Protein AF-A0A450Y0M4-F1 (afdb_monomer)

pLDDT: mean 80.67, std 10.66, range [54.31, 96.0]

Structure (mmCIF, N/CA/C/O backbone):
data_AF-A0A450Y0M4-F1
#
_entry.id   AF-A0A450Y0M4-F1
#
loop_
_atom_site.group_PDB
_atom_site.id
_atom_site.type_symbol
_atom_site.label_atom_id
_atom_site.label_alt_id
_atom_site.label_comp_id
_atom_site.label_asym_id
_atom_site.label_entity_id
_atom_site.label_seq_id
_atom_site.pdbx_PDB_ins_code
_atom_site.Cartn_x
_atom_site.Cartn_y
_atom_site.Cartn_z
_atom_site.occupancy
_atom_site.B_iso_or_equiv
_atom_site.auth_seq_id
_atom_site.auth_comp_id
_atom_site.auth_asym_id
_atom_site.auth_atom_id
_atom_site.pdbx_PDB_model_num
ATOM 1 N N . MET A 1 1 ? 15.631 -20.402 0.345 1.00 74.00 1 MET A N 1
ATOM 2 C CA . MET A 1 1 ? 15.476 -19.357 -0.689 1.00 74.00 1 MET A CA 1
ATOM 3 C C . MET A 1 1 ? 13.987 -19.125 -0.938 1.00 74.00 1 MET A C 1
ATOM 5 O O . MET A 1 1 ? 13.287 -20.118 -1.108 1.00 74.00 1 MET A O 1
ATOM 9 N N . PHE A 1 2 ? 13.497 -17.876 -0.904 1.00 83.19 2 PHE A N 1
ATOM 10 C CA . PHE A 1 2 ? 12.064 -17.531 -1.037 1.00 83.19 2 PHE A CA 1
ATOM 11 C C . PHE A 1 2 ? 11.409 -18.184 -2.268 1.00 83.19 2 PHE A C 1
ATOM 13 O O . PHE A 1 2 ? 10.417 -18.890 -2.122 1.00 83.19 2 PHE A O 1
ATOM 20 N N . TYR A 1 3 ? 12.033 -18.060 -3.445 1.00 86.56 3 TYR A N 1
ATOM 21 C CA . TYR A 1 3 ? 11.487 -18.564 -4.711 1.00 86.56 3 TYR A CA 1
ATOM 22 C C . TYR A 1 3 ? 11.268 -20.082 -4.748 1.00 86.56 3 TYR A C 1
ATOM 24 O O . TYR A 1 3 ? 10.222 -20.526 -5.210 1.00 86.56 3 TYR A O 1
ATOM 32 N N . ILE A 1 4 ? 12.203 -20.872 -4.208 1.00 86.44 4 ILE A N 1
ATOM 33 C CA . ILE A 1 4 ? 12.048 -22.334 -4.103 1.00 86.44 4 ILE A CA 1
ATOM 34 C C . ILE A 1 4 ? 10.954 -22.679 -3.087 1.00 86.44 4 ILE A C 1
ATOM 36 O O . ILE A 1 4 ? 10.099 -23.517 -3.354 1.00 86.44 4 ILE A O 1
ATOM 40 N N . LYS A 1 5 ? 10.954 -22.016 -1.919 1.00 87.69 5 LYS A N 1
ATOM 41 C CA . LYS A 1 5 ? 9.983 -22.285 -0.844 1.00 87.69 5 LYS A CA 1
ATOM 42 C C . LYS A 1 5 ? 8.544 -22.006 -1.293 1.00 87.69 5 LYS A C 1
ATOM 44 O O . LYS A 1 5 ? 7.635 -22.721 -0.889 1.00 87.69 5 LYS A O 1
ATOM 49 N N . CYS A 1 6 ? 8.355 -20.973 -2.108 1.00 88.12 6 CYS A N 1
ATOM 50 C CA . CYS A 1 6 ? 7.057 -20.574 -2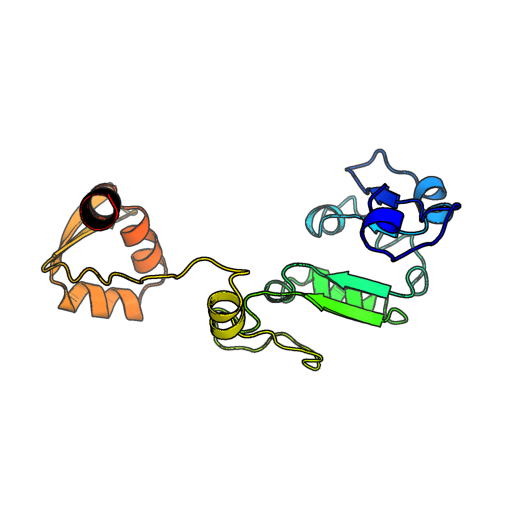.644 1.00 88.12 6 CYS A CA 1
ATOM 51 C C . CYS A 1 6 ? 6.717 -21.244 -3.989 1.00 88.12 6 CYS A C 1
ATOM 53 O O . CYS A 1 6 ? 5.673 -20.934 -4.551 1.00 88.12 6 CYS A O 1
ATOM 55 N N . GLY A 1 7 ? 7.575 -22.127 -4.520 1.00 88.94 7 GLY A N 1
ATOM 56 C CA . GLY A 1 7 ? 7.340 -22.805 -5.801 1.00 88.94 7 GLY A CA 1
ATOM 57 C C . GLY A 1 7 ? 7.308 -21.871 -7.017 1.00 88.94 7 GLY A C 1
ATOM 58 O O . GLY A 1 7 ? 6.712 -22.217 -8.030 1.00 88.94 7 GLY A O 1
ATOM 59 N N . VAL A 1 8 ? 7.925 -20.688 -6.914 1.00 88.69 8 VAL A N 1
ATOM 60 C CA . VAL A 1 8 ? 7.936 -19.667 -7.975 1.00 88.69 8 VAL A CA 1
ATOM 61 C C . VAL A 1 8 ? 8.990 -19.991 -9.034 1.00 88.69 8 VAL A C 1
ATOM 63 O O . VAL A 1 8 ? 8.723 -19.853 -10.222 1.00 88.69 8 VAL A O 1
ATOM 66 N N . LEU A 1 9 ? 10.181 -20.439 -8.615 1.00 89.06 9 LEU A N 1
ATOM 67 C CA . LEU A 1 9 ? 11.284 -20.819 -9.507 1.00 89.06 9 LEU A CA 1
ATOM 68 C C . LEU A 1 9 ? 11.876 -22.163 -9.082 1.00 89.06 9 LEU A C 1
ATOM 70 O O . LEU A 1 9 ? 11.968 -22.461 -7.889 1.00 89.06 9 LEU A O 1
ATOM 74 N N . GLN A 1 10 ? 12.312 -22.954 -10.065 1.00 85.88 10 GLN A N 1
ATOM 75 C CA . GLN A 1 10 ? 12.884 -24.290 -9.851 1.00 85.88 10 GLN A CA 1
ATOM 76 C C . GLN A 1 10 ? 14.395 -24.270 -9.554 1.00 85.88 10 GLN A C 1
ATOM 78 O O . GLN A 1 10 ? 14.936 -25.263 -9.074 1.00 85.88 10 GLN A O 1
ATOM 83 N N . GLY A 1 11 ? 15.081 -23.152 -9.806 1.00 85.12 11 GLY A N 1
ATOM 84 C CA . GLY A 1 11 ? 16.523 -23.011 -9.610 1.00 85.12 11 GLY A CA 1
ATOM 85 C C . GLY A 1 11 ? 17.040 -21.638 -10.041 1.00 85.12 11 GLY A C 1
ATOM 86 O O . GLY A 1 11 ? 16.255 -20.753 -10.369 1.00 85.12 11 GLY A O 1
ATOM 87 N N . GLN A 1 12 ? 18.362 -21.472 -10.007 1.00 86.38 12 GLN A N 1
ATOM 88 C CA . GLN A 1 12 ? 19.069 -20.272 -10.475 1.00 86.38 12 GLN A CA 1
ATOM 89 C C . GLN A 1 12 ? 18.955 -20.102 -12.011 1.00 86.38 12 GLN A C 1
ATOM 91 O O . GLN A 1 12 ? 18.811 -21.112 -12.705 1.00 86.38 12 GLN A O 1
ATOM 96 N N . PRO A 1 13 ? 19.099 -18.872 -12.549 1.00 86.81 13 PRO A N 1
ATOM 97 C CA . PRO A 1 13 ? 19.347 -17.622 -11.824 1.00 86.81 13 PRO A CA 1
ATOM 98 C C . PRO A 1 13 ? 18.080 -17.063 -11.161 1.00 86.81 13 PRO A C 1
ATOM 100 O O . PRO A 1 13 ? 16.981 -17.168 -11.703 1.00 86.81 13 PRO A O 1
ATOM 103 N N . TYR A 1 14 ? 18.230 -16.470 -9.977 1.00 89.00 14 TYR A N 1
ATOM 104 C CA . TYR A 1 14 ? 17.144 -15.720 -9.341 1.00 89.00 14 TYR A CA 1
ATOM 105 C C . TYR A 1 14 ? 17.103 -14.270 -9.848 1.00 89.00 14 TYR A C 1
ATOM 107 O O . TYR A 1 14 ? 18.145 -13.745 -10.233 1.00 89.00 14 TYR A O 1
ATOM 115 N N . PRO A 1 15 ? 15.928 -13.610 -9.825 1.00 90.69 15 PRO A N 1
ATOM 116 C CA . PRO A 1 15 ? 15.825 -12.194 -10.146 1.00 90.69 15 PRO A CA 1
ATOM 117 C C . PRO A 1 15 ? 16.723 -11.366 -9.234 1.00 90.69 15 PRO A C 1
ATOM 119 O O . PRO A 1 15 ? 16.649 -11.504 -8.010 1.00 90.69 15 PRO A O 1
ATOM 122 N N . GLU A 1 16 ? 17.520 -10.499 -9.845 1.00 91.62 16 GLU A N 1
ATOM 123 C CA . GLU A 1 16 ? 18.425 -9.588 -9.146 1.00 91.62 16 GLU A CA 1
ATOM 124 C C . GLU A 1 16 ? 17.683 -8.291 -8.787 1.00 91.62 16 GLU A C 1
ATOM 126 O O . GLU A 1 16 ? 17.212 -7.597 -9.698 1.00 91.62 16 GLU A O 1
ATOM 131 N N . PRO A 1 17 ? 17.519 -7.962 -7.493 1.00 93.25 17 PRO A N 1
ATOM 132 C CA . PRO A 1 17 ? 16.890 -6.723 -7.080 1.00 93.25 17 PRO A CA 1
ATOM 133 C C . PRO A 1 17 ? 17.924 -5.613 -6.865 1.00 93.25 17 PRO A C 1
ATOM 135 O O . PRO A 1 17 ? 18.992 -5.837 -6.301 1.00 93.25 17 PRO A O 1
ATOM 138 N N . VAL A 1 18 ? 17.545 -4.381 -7.183 1.00 93.81 18 VAL A N 1
ATOM 139 C CA . VAL A 1 18 ? 18.261 -3.176 -6.759 1.00 93.81 18 VAL A CA 1
ATOM 140 C C . VAL A 1 18 ? 17.318 -2.256 -6.005 1.00 93.81 18 VAL A C 1
ATOM 142 O O . VAL A 1 18 ? 16.138 -2.134 -6.334 1.00 93.81 18 VAL A O 1
ATOM 145 N N . GLU A 1 19 ? 17.841 -1.577 -4.991 1.00 92.25 19 GLU A N 1
ATOM 146 C CA . GLU A 1 19 ? 17.090 -0.568 -4.259 1.00 92.25 19 GLU A CA 1
ATOM 147 C C . GLU A 1 19 ? 17.611 0.834 -4.575 1.00 92.25 19 GLU A C 1
ATOM 149 O O . GLU A 1 19 ? 18.810 1.122 -4.484 1.00 92.25 19 GLU A O 1
ATOM 154 N N . ILE A 1 20 ? 16.693 1.740 -4.905 1.00 88.31 20 ILE A N 1
ATOM 155 C CA . ILE A 1 20 ? 16.997 3.165 -4.950 1.00 88.31 20 ILE A CA 1
ATOM 156 C C . ILE A 1 20 ? 17.013 3.659 -3.500 1.00 88.31 20 ILE A C 1
ATOM 158 O O . ILE A 1 20 ? 15.965 3.775 -2.865 1.00 88.31 20 ILE A O 1
ATOM 162 N N . ARG A 1 21 ? 18.217 3.932 -2.977 1.00 81.31 21 ARG A N 1
ATOM 163 C CA . ARG A 1 21 ? 18.437 4.545 -1.659 1.00 81.31 21 ARG A CA 1
ATOM 164 C C . ARG A 1 21 ? 19.258 5.822 -1.803 1.00 81.31 21 ARG A C 1
ATOM 166 O O . ARG A 1 21 ? 20.478 5.796 -1.932 1.00 81.31 21 ARG A O 1
ATOM 173 N N . GLY A 1 22 ? 18.591 6.967 -1.739 1.00 72.31 22 GLY A N 1
ATOM 174 C CA . GLY A 1 22 ? 19.238 8.275 -1.774 1.00 72.31 22 GLY A CA 1
ATOM 175 C C . GLY A 1 22 ? 19.978 8.513 -3.092 1.00 72.31 22 GLY A C 1
ATOM 176 O O . GLY A 1 22 ? 19.416 8.356 -4.174 1.00 72.31 22 GL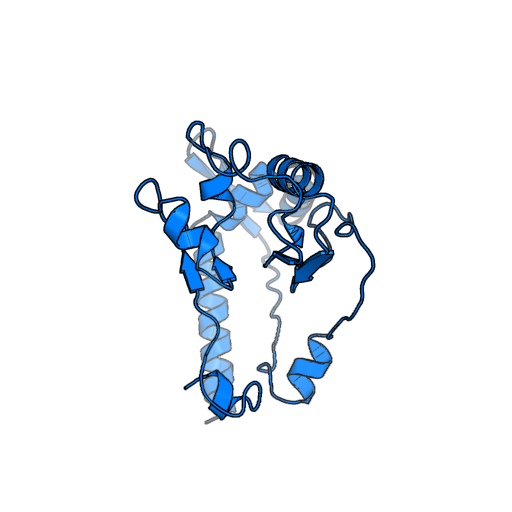Y A O 1
ATOM 177 N N . THR A 1 23 ? 21.238 8.943 -3.015 1.00 70.31 23 THR A N 1
ATOM 178 C CA . THR A 1 23 ? 22.040 9.329 -4.189 1.00 70.31 23 THR A CA 1
ATOM 179 C C . THR A 1 23 ? 23.087 8.297 -4.602 1.00 70.31 23 THR A C 1
ATOM 181 O O . THR A 1 23 ? 23.722 8.499 -5.642 1.00 70.31 23 THR A O 1
ATOM 184 N N . THR A 1 24 ? 23.264 7.226 -3.824 1.00 70.75 24 THR A N 1
ATOM 185 C CA . THR A 1 24 ? 24.349 6.244 -3.979 1.00 70.75 24 THR A CA 1
ATOM 186 C C . THR A 1 24 ? 24.099 5.229 -5.085 1.00 70.75 24 THR A C 1
ATOM 188 O O . THR A 1 24 ? 25.059 4.710 -5.641 1.00 70.75 24 THR A O 1
ATOM 191 N N . THR A 1 25 ? 22.838 4.972 -5.437 1.00 79.25 25 THR A N 1
ATOM 192 C CA . THR A 1 25 ? 22.490 4.062 -6.533 1.00 79.25 25 THR A CA 1
ATOM 193 C C . THR A 1 25 ? 22.866 4.693 -7.878 1.00 79.25 25 THR A C 1
ATOM 195 O O . THR A 1 25 ? 22.537 5.861 -8.150 1.00 79.25 25 THR A O 1
ATOM 198 N N . ASN A 1 26 ? 23.577 3.945 -8.723 1.00 84.00 26 ASN A N 1
ATOM 199 C CA . ASN A 1 26 ? 23.960 4.389 -10.061 1.00 84.00 26 ASN A CA 1
ATOM 200 C C . ASN A 1 26 ? 23.060 3.735 -11.127 1.00 84.00 26 ASN A C 1
ATOM 202 O O . ASN A 1 26 ? 22.295 2.826 -10.836 1.00 84.00 26 ASN A O 1
ATOM 206 N N . ARG A 1 27 ? 23.085 4.253 -12.361 1.00 86.31 27 ARG A N 1
ATOM 207 C CA . ARG A 1 27 ? 22.208 3.750 -13.431 1.00 86.31 27 ARG A CA 1
ATOM 208 C C . ARG A 1 27 ? 22.567 2.324 -13.868 1.00 86.31 27 ARG A C 1
ATOM 210 O O . ARG A 1 27 ? 21.654 1.570 -14.162 1.00 86.31 27 ARG A O 1
ATOM 217 N N . GLY A 1 28 ? 23.851 1.971 -13.883 1.00 88.81 28 GLY A N 1
ATOM 218 C CA . GLY A 1 28 ? 24.290 0.623 -14.246 1.00 88.81 28 GLY A CA 1
ATOM 219 C C . GLY A 1 28 ? 23.708 -0.436 -13.314 1.00 88.81 28 GLY A C 1
ATOM 220 O O . GLY A 1 28 ? 23.260 -1.470 -13.787 1.00 88.81 28 GLY A O 1
ATOM 221 N N . ASP A 1 29 ? 23.598 -0.131 -12.017 1.00 89.94 29 ASP A N 1
ATOM 222 C CA . ASP A 1 29 ? 22.969 -1.040 -11.051 1.00 89.94 29 ASP A CA 1
ATOM 223 C C . ASP A 1 29 ? 21.489 -1.310 -11.382 1.00 89.94 29 ASP A C 1
ATOM 225 O O . ASP A 1 29 ? 20.988 -2.394 -11.106 1.00 89.94 29 ASP A O 1
ATOM 229 N N . LEU A 1 30 ? 20.775 -0.330 -11.954 1.00 91.56 30 LEU A N 1
ATOM 230 C CA . LEU A 1 30 ? 19.393 -0.521 -12.408 1.00 91.56 30 LEU A CA 1
ATOM 231 C C . LEU A 1 30 ? 19.336 -1.275 -13.738 1.00 91.56 30 LEU A C 1
ATOM 233 O O . LEU A 1 30 ? 18.463 -2.118 -13.896 1.00 91.56 30 LEU A O 1
ATOM 237 N N . ASP A 1 31 ? 20.255 -0.984 -14.661 1.00 92.06 31 ASP A N 1
ATOM 238 C CA . ASP A 1 31 ? 20.281 -1.598 -15.993 1.00 92.06 31 ASP A CA 1
ATOM 239 C C . ASP A 1 31 ? 20.586 -3.113 -15.921 1.00 92.06 31 ASP A C 1
ATOM 241 O O . ASP A 1 31 ? 20.084 -3.875 -16.742 1.00 92.06 31 ASP A O 1
ATOM 245 N N . GLU A 1 32 ? 21.354 -3.559 -14.919 1.00 92.62 32 GLU A N 1
ATOM 246 C CA . GLU A 1 32 ? 21.656 -4.981 -14.666 1.00 92.62 32 GLU A CA 1
ATOM 247 C C . GLU A 1 32 ? 20.627 -5.678 -13.751 1.00 92.62 32 GLU A C 1
ATOM 249 O O . GLU A 1 32 ? 20.659 -6.901 -13.575 1.00 92.62 32 GLU A O 1
ATOM 254 N N . ALA A 1 33 ? 19.713 -4.920 -13.137 1.00 93.75 33 ALA A N 1
ATOM 255 C CA . ALA A 1 33 ? 18.714 -5.463 -12.226 1.00 93.75 33 ALA A CA 1
ATOM 256 C C . ALA A 1 33 ? 17.454 -5.926 -12.964 1.00 93.75 33 ALA A C 1
ATOM 258 O O . ALA A 1 33 ? 16.992 -5.329 -13.930 1.00 93.75 33 ALA A O 1
ATOM 259 N N . HIS A 1 34 ? 16.830 -6.971 -12.426 1.00 93.88 34 HIS A N 1
ATOM 260 C CA . HIS A 1 34 ? 15.532 -7.457 -12.893 1.00 93.88 34 HIS A CA 1
ATOM 261 C C . HIS A 1 34 ? 14.371 -6.768 -12.165 1.00 93.88 34 HIS A C 1
ATOM 263 O O . HIS A 1 34 ? 13.255 -6.716 -12.676 1.00 93.88 34 HIS A O 1
ATOM 269 N N . VAL A 1 35 ? 14.607 -6.288 -10.938 1.00 94.69 35 VAL A N 1
ATOM 270 C CA . VAL A 1 35 ? 13.586 -5.654 -10.097 1.00 94.69 35 VAL A CA 1
ATOM 271 C C . VAL A 1 35 ? 14.167 -4.408 -9.442 1.00 94.69 35 VAL A C 1
ATOM 273 O O . VAL A 1 35 ? 15.151 -4.487 -8.714 1.00 94.69 35 VAL A O 1
ATOM 276 N N . VAL A 1 36 ? 13.519 -3.261 -9.638 1.00 94.06 36 VAL A N 1
ATOM 277 C CA . VAL A 1 36 ? 13.881 -2.008 -8.964 1.00 94.06 36 VAL A CA 1
ATOM 278 C C . VAL A 1 36 ? 12.887 -1.730 -7.841 1.00 94.06 36 VAL A C 1
ATOM 280 O O . VAL A 1 36 ? 11.680 -1.656 -8.068 1.00 94.06 36 VAL A O 1
ATOM 283 N N . ILE A 1 37 ? 13.394 -1.552 -6.624 1.00 93.69 37 ILE A N 1
ATOM 284 C CA . ILE A 1 37 ? 12.606 -1.274 -5.421 1.00 93.69 37 ILE A CA 1
ATOM 285 C C . ILE A 1 37 ? 12.881 0.163 -4.981 1.00 93.69 37 ILE A C 1
ATOM 287 O O . ILE A 1 37 ? 14.029 0.594 -4.879 1.00 93.69 37 ILE A O 1
ATOM 291 N N . THR A 1 38 ? 11.828 0.931 -4.720 1.00 90.00 38 THR A N 1
ATOM 292 C CA . THR A 1 38 ? 11.955 2.314 -4.254 1.00 90.00 38 THR A CA 1
ATOM 293 C C . THR A 1 38 ? 10.736 2.735 -3.454 1.00 90.00 38 THR A C 1
ATOM 295 O O . THR A 1 38 ? 9.653 2.171 -3.594 1.00 90.00 38 THR A O 1
ATOM 298 N N . ASN A 1 39 ? 10.907 3.784 -2.655 1.00 86.69 39 ASN A N 1
ATOM 299 C CA . ASN A 1 39 ? 9.796 4.511 -2.064 1.00 86.69 39 ASN A CA 1
ATOM 300 C C . ASN A 1 39 ? 9.438 5.738 -2.921 1.00 86.69 39 ASN A C 1
ATOM 302 O O . ASN A 1 39 ? 10.321 6.366 -3.510 1.00 86.69 39 ASN A O 1
ATOM 306 N N . ILE A 1 40 ? 8.159 6.113 -2.970 1.00 81.75 40 ILE A N 1
ATOM 307 C CA . ILE A 1 40 ? 7.674 7.229 -3.786 1.00 81.75 40 ILE A CA 1
ATOM 308 C C . ILE A 1 40 ? 8.331 8.559 -3.392 1.00 81.75 40 ILE A C 1
ATOM 310 O O . ILE A 1 40 ? 8.646 9.353 -4.273 1.00 81.75 40 ILE A O 1
ATOM 314 N N . GLN A 1 41 ? 8.649 8.785 -2.108 1.00 79.62 41 GLN A N 1
ATOM 315 C CA . GLN A 1 41 ? 9.311 10.026 -1.674 1.00 79.62 41 GLN A CA 1
ATOM 316 C C . GLN A 1 41 ? 10.738 10.161 -2.229 1.00 79.62 41 GLN A C 1
ATOM 318 O O . GLN A 1 41 ? 11.207 11.275 -2.462 1.00 79.62 41 GLN A O 1
ATOM 323 N N . GLN A 1 42 ? 11.419 9.046 -2.520 1.00 79.50 42 GLN A N 1
ATOM 324 C CA . GLN A 1 42 ? 12.735 9.069 -3.177 1.00 79.50 42 GLN A CA 1
ATOM 325 C C . GLN A 1 42 ? 12.633 9.594 -4.619 1.00 79.50 42 GLN A C 1
ATOM 327 O O . GLN A 1 42 ? 13.593 10.144 -5.157 1.00 79.50 42 GLN A O 1
ATOM 332 N N . LEU A 1 43 ? 11.445 9.476 -5.220 1.00 78.50 43 LEU A N 1
ATOM 333 C CA . LEU A 1 43 ? 11.106 9.970 -6.551 1.00 78.50 43 LEU A CA 1
ATOM 334 C C . LEU A 1 43 ? 10.438 11.364 -6.521 1.00 78.50 43 LEU A C 1
ATOM 336 O O . LEU A 1 43 ? 9.953 11.838 -7.542 1.00 78.50 43 LEU A O 1
ATOM 340 N N . GLN A 1 44 ? 10.383 12.056 -5.383 1.00 70.25 44 GLN A N 1
ATOM 341 C CA . GLN A 1 44 ? 9.744 13.383 -5.286 1.00 70.25 44 GLN A CA 1
ATOM 342 C C . GLN A 1 44 ? 10.733 14.541 -5.141 1.00 70.25 44 GLN A C 1
ATOM 344 O O . GLN A 1 44 ? 10.407 15.671 -5.493 1.00 70.25 44 GLN A O 1
ATOM 349 N N . GLY A 1 45 ? 11.933 14.292 -4.610 1.00 64.19 45 GLY A N 1
ATOM 350 C CA . GLY A 1 45 ? 12.880 15.361 -4.289 1.00 64.19 45 GLY A CA 1
ATOM 351 C C . GLY A 1 45 ? 13.434 16.091 -5.518 1.00 64.19 45 GLY A C 1
ATOM 352 O O . GLY A 1 45 ? 13.517 15.526 -6.606 1.00 64.19 45 GLY A O 1
ATOM 353 N N . GLN A 1 46 ? 13.925 17.323 -5.325 1.00 54.31 46 GLN A N 1
ATOM 354 C CA . GLN A 1 46 ? 14.581 18.133 -6.372 1.00 54.31 46 GLN A CA 1
ATOM 355 C C . GLN A 1 46 ? 15.802 17.449 -7.026 1.00 54.31 46 GLN A C 1
ATOM 357 O O . GLN A 1 46 ? 16.253 17.859 -8.091 1.00 54.31 46 GLN A O 1
ATOM 362 N N . GLY A 1 47 ? 16.320 16.377 -6.416 1.00 57.62 47 GLY A N 1
ATOM 363 C CA . GLY A 1 47 ? 17.356 15.508 -6.971 1.00 57.62 47 GLY A CA 1
ATOM 364 C C . GLY A 1 47 ? 16.841 14.279 -7.730 1.00 57.62 47 GLY A C 1
ATOM 365 O O . GLY A 1 47 ? 17.654 13.390 -8.002 1.00 57.62 47 GLY A O 1
ATOM 366 N N . ASN A 1 48 ? 15.538 14.175 -8.048 1.00 66.00 48 ASN A N 1
ATOM 367 C CA . ASN A 1 48 ? 14.972 13.031 -8.766 1.00 66.00 48 ASN A CA 1
ATOM 368 C C . ASN A 1 48 ? 15.447 12.990 -10.225 1.00 66.00 48 ASN A C 1
ATOM 370 O O . ASN A 1 48 ? 14.753 13.329 -11.184 1.00 66.00 48 ASN A O 1
ATOM 374 N N . ARG A 1 49 ? 16.668 12.490 -10.375 1.00 70.50 49 ARG A N 1
ATOM 375 C CA . ARG A 1 49 ? 17.291 12.189 -11.651 1.00 70.50 49 ARG A CA 1
ATOM 376 C C . ARG A 1 49 ? 16.572 11.055 -12.383 1.00 70.50 49 ARG A C 1
ATOM 378 O O . ARG A 1 49 ? 16.759 10.940 -13.583 1.00 70.50 49 ARG A O 1
ATOM 385 N N . TRP A 1 50 ? 15.811 10.2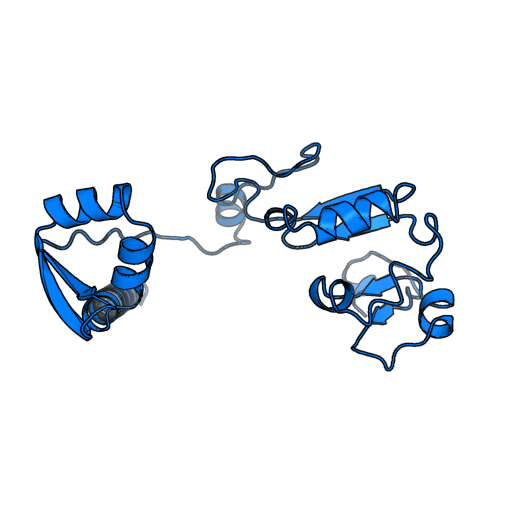02 -11.699 1.00 78.50 50 TRP A N 1
ATOM 386 C CA . TRP A 1 50 ? 15.312 8.946 -12.262 1.00 78.50 50 TRP A CA 1
ATOM 387 C C . TRP A 1 50 ? 14.134 9.171 -13.205 1.00 78.50 50 TRP A C 1
ATOM 389 O O . TRP A 1 50 ? 14.197 8.722 -14.346 1.00 78.50 50 TRP A O 1
ATOM 399 N N . LEU A 1 51 ? 13.132 9.966 -12.807 1.00 78.19 51 LEU A N 1
ATOM 400 C CA . LEU A 1 51 ? 12.036 10.341 -13.717 1.00 78.19 51 LEU A CA 1
ATOM 401 C C . LEU A 1 51 ? 12.541 11.128 -14.937 1.00 78.19 51 LEU A C 1
ATOM 403 O O . LEU A 1 51 ? 11.982 11.015 -16.025 1.00 78.19 51 LEU A O 1
ATOM 407 N N . ALA A 1 52 ? 13.622 11.898 -14.794 1.00 79.38 52 ALA A N 1
ATOM 408 C CA . ALA A 1 52 ? 14.213 12.634 -15.908 1.00 79.38 52 ALA A CA 1
ATOM 409 C C . ALA A 1 52 ? 15.071 11.742 -16.829 1.00 79.38 52 ALA A C 1
ATOM 411 O O . ALA A 1 52 ? 14.918 11.799 -18.047 1.00 79.38 52 ALA A O 1
ATOM 412 N N . LYS A 1 53 ? 15.969 10.925 -16.261 1.00 83.25 53 LYS A N 1
ATOM 413 C CA . LYS A 1 53 ? 17.029 10.213 -16.999 1.00 83.25 53 LYS A CA 1
ATOM 414 C C . LYS A 1 53 ? 16.621 8.849 -17.540 1.00 83.25 53 LYS A C 1
ATOM 416 O O . LYS A 1 53 ? 17.224 8.411 -18.518 1.00 83.25 53 LYS A O 1
ATOM 421 N N . LEU A 1 54 ? 15.674 8.163 -16.900 1.00 89.25 54 LEU A N 1
ATOM 422 C CA . LEU A 1 54 ? 15.212 6.869 -17.394 1.00 89.25 54 LEU A CA 1
ATOM 423 C C . LEU A 1 54 ? 14.313 7.080 -18.618 1.00 89.25 54 LEU A C 1
ATOM 425 O O . LEU A 1 54 ? 13.555 8.057 -18.652 1.00 89.25 54 LEU A O 1
ATOM 429 N N . PRO A 1 55 ? 14.403 6.227 -19.646 1.00 91.69 55 PRO A N 1
ATOM 430 C CA . PRO A 1 55 ? 13.516 6.317 -20.794 1.00 91.69 55 PRO A CA 1
ATOM 431 C C . PRO A 1 55 ? 12.067 5.925 -20.413 1.00 91.69 55 PRO A C 1
ATOM 433 O O . PRO A 1 55 ? 11.856 5.245 -19.410 1.00 91.69 55 PRO A O 1
ATOM 436 N N . PRO A 1 56 ? 11.041 6.390 -21.151 1.00 91.56 56 PRO A N 1
ATOM 437 C CA . PRO A 1 56 ? 9.630 6.098 -20.849 1.00 91.56 56 PRO A CA 1
ATOM 438 C C . PRO A 1 56 ? 9.237 4.613 -20.874 1.00 91.56 56 PRO A C 1
ATOM 440 O O . PRO A 1 56 ? 8.240 4.223 -20.276 1.00 91.56 56 PRO A O 1
ATOM 443 N N . ASP A 1 57 ? 10.004 3.789 -21.574 1.00 94.19 57 ASP A N 1
ATOM 444 C CA . ASP A 1 57 ? 9.825 2.347 -21.746 1.00 94.19 57 ASP A CA 1
ATOM 445 C C . ASP A 1 57 ? 10.780 1.523 -20.871 1.00 94.19 57 ASP A C 1
ATOM 447 O O . ASP A 1 57 ? 10.913 0.322 -21.068 1.00 94.19 57 ASP A O 1
ATOM 451 N N . TYR A 1 58 ? 11.431 2.155 -19.888 1.00 94.00 58 TYR A N 1
ATOM 452 C CA . TYR A 1 58 ? 12.399 1.486 -19.015 1.00 94.00 58 TYR A CA 1
ATOM 453 C C . TYR A 1 58 ? 11.799 0.358 -18.167 1.00 94.00 58 TYR A C 1
ATOM 455 O O . TYR A 1 58 ? 12.497 -0.583 -17.811 1.00 94.00 58 TYR A O 1
ATOM 463 N N . PHE A 1 59 ? 10.520 0.480 -17.808 1.00 95.00 59 PHE A N 1
ATOM 464 C CA . PHE A 1 59 ? 9.803 -0.520 -17.029 1.00 95.00 59 PHE A CA 1
ATOM 465 C C . PHE A 1 59 ? 8.636 -1.067 -17.842 1.00 95.00 59 PHE A C 1
ATOM 467 O O . PHE A 1 59 ? 7.791 -0.309 -18.316 1.00 95.00 59 PHE A O 1
ATOM 474 N N . ASP A 1 60 ? 8.535 -2.387 -17.921 1.00 96.00 60 ASP A N 1
ATOM 475 C CA . ASP A 1 60 ? 7.386 -3.089 -18.503 1.00 96.00 60 ASP A CA 1
ATOM 476 C C . ASP A 1 60 ? 6.258 -3.322 -17.478 1.00 96.00 60 ASP A C 1
ATOM 478 O O . ASP A 1 60 ? 5.085 -3.427 -17.858 1.00 96.00 60 ASP A O 1
ATOM 482 N N . LEU A 1 61 ? 6.575 -3.337 -16.177 1.00 95.94 61 LEU A N 1
ATOM 483 C CA . LEU A 1 61 ? 5.627 -3.518 -15.072 1.00 95.94 61 LEU A CA 1
ATOM 484 C C . LEU A 1 61 ? 5.981 -2.635 -13.869 1.00 95.94 61 LEU A C 1
ATOM 486 O O . LEU A 1 61 ? 7.120 -2.609 -13.414 1.00 95.94 61 LEU A O 1
ATOM 490 N N . ILE A 1 62 ? 4.974 -1.964 -13.308 1.00 93.69 62 ILE A N 1
ATOM 491 C CA . ILE A 1 62 ? 5.084 -1.147 -12.098 1.00 93.69 62 ILE A CA 1
ATOM 492 C C . ILE A 1 62 ? 4.047 -1.624 -11.085 1.00 93.69 62 ILE A C 1
ATOM 494 O O . ILE A 1 62 ? 2.843 -1.657 -11.364 1.00 93.69 62 ILE A O 1
ATOM 498 N N . LEU A 1 63 ? 4.529 -1.987 -9.898 1.00 93.81 63 LEU A N 1
ATOM 499 C CA . LEU A 1 63 ? 3.715 -2.441 -8.778 1.00 93.81 63 LEU A CA 1
ATOM 500 C C . LEU A 1 63 ? 3.675 -1.344 -7.715 1.00 93.81 63 LEU A C 1
ATOM 502 O O . LEU A 1 63 ? 4.716 -0.952 -7.192 1.00 93.81 63 LEU A O 1
ATOM 506 N N . PHE A 1 64 ? 2.480 -0.866 -7.384 1.00 89.75 64 PHE A N 1
ATOM 507 C CA . PHE A 1 64 ? 2.283 0.076 -6.286 1.00 89.75 64 PHE A CA 1
ATOM 508 C C . PHE A 1 64 ? 1.697 -0.640 -5.081 1.00 89.75 64 PHE A C 1
ATOM 510 O O . PHE A 1 64 ? 0.611 -1.214 -5.177 1.00 89.75 64 PHE A O 1
ATOM 517 N N . ASP A 1 65 ? 2.395 -0.565 -3.954 1.00 89.69 65 ASP A N 1
ATOM 518 C CA . ASP A 1 65 ? 1.828 -0.900 -2.653 1.00 89.69 65 ASP A CA 1
ATOM 519 C C . ASP A 1 65 ? 1.083 0.311 -2.074 1.00 89.69 65 ASP A C 1
ATOM 521 O O . ASP A 1 65 ? 1.426 1.460 -2.357 1.00 89.69 65 ASP A O 1
ATOM 525 N N . GLU A 1 66 ? 0.028 0.052 -1.311 1.00 85.12 66 GLU A N 1
ATOM 526 C CA . GLU A 1 66 ? -0.911 1.054 -0.795 1.00 85.12 66 GLU A CA 1
ATOM 527 C C . GLU A 1 66 ? -1.386 2.087 -1.830 1.00 85.12 66 GLU A C 1
ATOM 529 O O . GLU A 1 66 ? -1.483 3.293 -1.580 1.00 85.12 66 GLU A O 1
ATOM 534 N N . GLY A 1 67 ? -1.769 1.591 -3.010 1.00 77.69 67 GLY A N 1
ATOM 535 C CA . GLY A 1 67 ? -2.190 2.404 -4.151 1.00 77.69 67 GLY A CA 1
ATOM 536 C C . GLY A 1 67 ? -3.390 3.323 -3.886 1.00 77.69 67 GLY A C 1
ATOM 537 O O . GLY A 1 67 ? -3.665 4.209 -4.687 1.00 77.69 67 GLY A O 1
ATOM 538 N N . HIS A 1 68 ? -4.104 3.201 -2.765 1.00 75.50 68 HIS A N 1
ATOM 539 C CA . HIS A 1 68 ? -5.140 4.167 -2.383 1.00 75.50 68 HIS A CA 1
ATOM 540 C C . HIS A 1 68 ? -4.578 5.573 -2.086 1.00 75.50 68 HIS A C 1
ATOM 542 O O . HIS A 1 68 ? -5.306 6.559 -2.202 1.00 75.50 68 HIS A O 1
ATOM 548 N N . HIS A 1 69 ? -3.278 5.693 -1.793 1.00 70.12 69 HIS A N 1
ATOM 549 C CA . HIS A 1 69 ? -2.564 6.971 -1.699 1.00 70.12 69 HIS A CA 1
ATOM 550 C C . HIS A 1 69 ? -2.196 7.583 -3.070 1.00 70.12 69 HIS A C 1
ATOM 552 O O . HIS A 1 69 ? -1.617 8.671 -3.114 1.00 70.12 69 HIS A O 1
ATOM 558 N N . SER A 1 70 ? -2.542 6.932 -4.192 1.00 58.59 70 SER A N 1
ATOM 559 C CA . SER A 1 70 ? -2.092 7.261 -5.565 1.00 58.59 70 SER A CA 1
ATOM 560 C C . SER A 1 70 ? -2.614 8.570 -6.180 1.00 58.59 70 SER A C 1
ATOM 562 O O . SER A 1 70 ? -2.572 8.742 -7.396 1.00 58.59 70 SER A O 1
ATOM 564 N N . VAL A 1 71 ? -3.074 9.512 -5.360 1.00 54.72 71 VAL A N 1
ATOM 565 C CA . VAL A 1 71 ? -3.592 10.825 -5.786 1.00 54.72 71 VAL A CA 1
ATOM 566 C C . VAL A 1 71 ? -2.550 11.931 -5.601 1.00 54.72 71 VAL A C 1
ATOM 568 O O . VAL A 1 71 ? -2.762 13.066 -6.016 1.00 54.72 71 VAL A O 1
ATOM 571 N N . ALA A 1 72 ? -1.399 11.622 -4.996 1.00 63.56 72 ALA A N 1
ATOM 572 C CA . ALA A 1 72 ? -0.280 12.552 -5.009 1.00 63.56 72 ALA A CA 1
ATOM 573 C C . ALA A 1 72 ? 0.174 12.766 -6.463 1.00 63.56 72 ALA A C 1
ATOM 575 O O . ALA A 1 72 ? 0.386 11.795 -7.186 1.00 63.56 72 ALA A O 1
ATOM 576 N N . GLU A 1 73 ? 0.366 14.025 -6.860 1.00 69.88 73 GLU A N 1
ATOM 577 C CA . GLU A 1 73 ? 0.868 14.487 -8.170 1.00 69.88 73 GLU A CA 1
ATOM 578 C C . GLU A 1 73 ? 2.007 13.614 -8.734 1.00 69.88 73 GLU A C 1
ATOM 580 O O . GLU A 1 73 ? 2.124 13.365 -9.929 1.00 69.88 73 GLU A O 1
ATOM 585 N N . THR A 1 74 ? 2.825 13.062 -7.848 1.00 72.44 74 THR A N 1
ATOM 586 C CA . THR A 1 74 ? 3.935 12.165 -8.168 1.00 72.44 74 THR A CA 1
ATOM 587 C C . THR A 1 74 ? 3.524 10.841 -8.796 1.00 72.44 74 THR A C 1
ATOM 589 O O . THR A 1 74 ? 4.227 10.362 -9.681 1.00 72.44 74 THR A O 1
ATOM 592 N N . TYR A 1 75 ? 2.414 10.240 -8.367 1.00 78.19 75 TYR A N 1
ATOM 593 C CA . TYR A 1 75 ? 1.923 9.007 -8.978 1.00 78.19 75 TYR A CA 1
ATOM 594 C C . TYR A 1 75 ? 1.515 9.268 -10.422 1.00 78.19 75 TYR A C 1
ATOM 596 O O . TYR A 1 75 ? 1.923 8.523 -11.306 1.00 78.19 75 TYR A O 1
ATOM 604 N N . GLU A 1 76 ? 0.781 10.351 -10.675 1.00 80.69 76 GLU A N 1
ATOM 605 C CA . GLU A 1 76 ? 0.414 10.753 -12.034 1.00 80.69 76 GLU A CA 1
ATOM 606 C C . GLU A 1 76 ? 1.653 11.063 -12.881 1.00 80.69 76 GLU A C 1
ATOM 608 O O . GLU A 1 76 ? 1.771 10.564 -13.998 1.00 80.69 76 GLU A O 1
ATOM 613 N N . ASN A 1 77 ? 2.645 11.767 -12.329 1.00 83.56 77 ASN A N 1
ATOM 614 C CA . ASN A 1 77 ? 3.918 12.005 -13.017 1.00 83.56 77 ASN A CA 1
ATOM 615 C C . ASN A 1 77 ? 4.639 10.700 -13.387 1.00 83.56 77 ASN A C 1
ATOM 617 O O . ASN A 1 77 ? 5.204 10.601 -14.476 1.00 83.56 77 ASN A O 1
ATOM 621 N N . LEU A 1 78 ? 4.596 9.687 -12.519 1.00 86.75 78 LEU A N 1
ATOM 622 C CA . LEU A 1 78 ? 5.208 8.383 -12.771 1.00 86.75 78 LEU A CA 1
ATOM 623 C C . LEU A 1 78 ? 4.454 7.609 -13.858 1.00 86.75 78 LEU A C 1
ATOM 625 O O . LEU A 1 78 ? 5.083 7.104 -14.785 1.00 86.75 78 LEU A O 1
ATOM 629 N N . LYS A 1 79 ? 3.117 7.576 -13.790 1.00 85.81 79 LY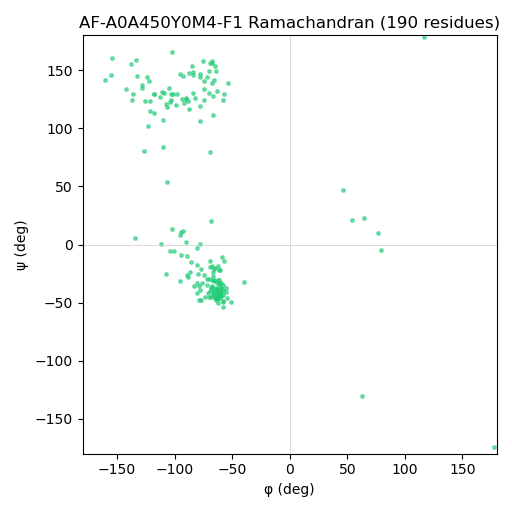S A N 1
ATOM 630 C CA . LYS A 1 79 ? 2.262 6.948 -14.813 1.00 85.81 79 LYS A CA 1
ATOM 631 C C . LYS A 1 79 ? 2.447 7.604 -16.182 1.00 85.81 79 LYS A C 1
ATOM 633 O O . LYS A 1 79 ? 2.547 6.909 -17.186 1.00 85.81 79 LYS A O 1
ATOM 638 N N . ASN A 1 80 ? 2.534 8.934 -16.215 1.00 88.06 80 ASN A N 1
ATOM 639 C CA . ASN A 1 80 ? 2.770 9.693 -17.440 1.00 88.06 80 ASN A CA 1
ATOM 640 C C . ASN A 1 80 ? 4.171 9.432 -18.000 1.00 88.06 80 ASN A C 1
ATOM 642 O O . ASN A 1 80 ? 4.328 9.233 -19.205 1.00 88.06 80 ASN A O 1
ATOM 646 N N . LYS A 1 81 ? 5.190 9.409 -17.129 1.00 89.50 81 LYS A N 1
ATOM 647 C CA . LYS A 1 81 ? 6.573 9.139 -17.527 1.00 89.50 81 LYS A CA 1
ATOM 648 C C . LYS A 1 81 ? 6.730 7.737 -18.103 1.00 89.50 81 LYS A C 1
ATOM 650 O O . LYS A 1 81 ? 7.357 7.604 -19.146 1.00 89.50 81 LYS A O 1
ATOM 655 N N . PHE A 1 82 ? 6.175 6.727 -17.439 1.00 92.12 82 PHE A N 1
ATOM 656 C CA . PHE A 1 82 ? 6.298 5.321 -17.821 1.00 92.12 82 PHE A CA 1
ATOM 657 C C . PHE A 1 82 ? 4.993 4.782 -18.407 1.00 92.12 82 PHE A C 1
ATOM 659 O O . PHE A 1 82 ? 4.439 3.785 -17.949 1.00 92.12 82 PHE A O 1
ATOM 666 N N . SER A 1 83 ? 4.479 5.467 -19.426 1.00 90.75 83 SER A N 1
ATOM 667 C CA . SER A 1 83 ? 3.172 5.167 -20.024 1.00 90.75 83 SER A CA 1
ATOM 668 C C . SER A 1 83 ? 3.112 3.828 -20.771 1.00 90.75 83 SER A C 1
ATOM 670 O O . SER A 1 83 ? 2.021 3.301 -20.989 1.00 90.75 83 SER A O 1
ATOM 672 N N . ALA A 1 84 ? 4.265 3.257 -21.139 1.00 92.56 84 ALA A N 1
ATOM 673 C CA . ALA A 1 84 ? 4.355 1.926 -21.740 1.00 92.56 84 ALA A CA 1
ATOM 674 C C . ALA A 1 84 ? 4.204 0.790 -20.709 1.00 92.56 84 ALA A C 1
ATOM 676 O O . ALA A 1 84 ? 3.850 -0.333 -21.079 1.00 92.56 84 ALA A O 1
ATOM 677 N N . ALA A 1 85 ? 4.438 1.075 -19.425 1.00 95.19 85 ALA A N 1
ATOM 678 C CA . ALA A 1 85 ? 4.410 0.078 -18.367 1.00 95.19 85 ALA A CA 1
ATOM 679 C C . ALA A 1 85 ? 2.983 -0.388 -18.055 1.00 95.19 85 ALA A C 1
ATOM 681 O O . ALA A 1 85 ? 2.024 0.391 -18.011 1.00 95.19 85 ALA A O 1
ATOM 682 N N . ARG A 1 86 ? 2.832 -1.672 -17.729 1.00 94.56 86 ARG A N 1
ATOM 683 C CA . ARG A 1 86 ? 1.629 -2.163 -17.052 1.00 94.56 86 ARG A CA 1
ATOM 684 C C . ARG A 1 86 ? 1.673 -1.723 -15.595 1.00 94.56 86 ARG A C 1
ATOM 686 O O . ARG A 1 86 ? 2.686 -1.890 -14.932 1.00 94.56 86 ARG A O 1
ATOM 693 N N . ILE A 1 87 ? 0.568 -1.193 -15.080 1.00 91.56 87 ILE A N 1
ATOM 694 C CA . ILE A 1 87 ? 0.482 -0.736 -13.688 1.00 91.56 87 ILE A CA 1
ATOM 695 C C . ILE A 1 87 ? -0.483 -1.629 -12.918 1.00 91.5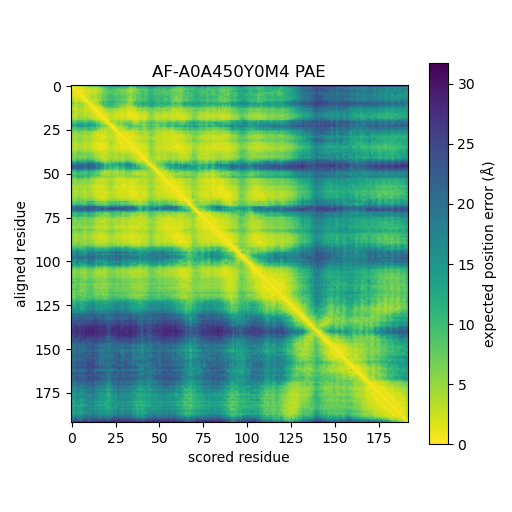6 87 ILE A C 1
ATOM 697 O O . ILE A 1 87 ? -1.639 -1.797 -13.319 1.00 91.56 87 ILE A O 1
ATOM 701 N N . VAL A 1 88 ? -0.017 -2.167 -11.792 1.00 92.50 88 VAL A N 1
ATOM 702 C CA . VAL A 1 88 ? -0.826 -2.945 -10.852 1.00 92.50 88 VAL A CA 1
ATOM 703 C C . VAL A 1 88 ? -0.768 -2.271 -9.488 1.00 92.50 88 VAL A C 1
ATOM 705 O O . VAL A 1 88 ? 0.305 -2.056 -8.932 1.00 92.50 88 VAL A O 1
ATOM 708 N N . ASN A 1 89 ? -1.938 -1.935 -8.952 1.00 89.25 89 ASN A N 1
ATOM 709 C CA . ASN A 1 89 ? -2.070 -1.339 -7.629 1.00 89.25 89 ASN A CA 1
ATOM 710 C C . ASN A 1 89 ? -2.547 -2.398 -6.635 1.00 89.25 89 ASN A C 1
ATOM 712 O O . ASN A 1 89 ? -3.566 -3.052 -6.871 1.00 89.25 89 ASN A O 1
ATOM 716 N N . PHE A 1 90 ? -1.854 -2.507 -5.510 1.00 90.81 90 PHE A N 1
ATOM 717 C CA . PHE A 1 90 ? -2.263 -3.281 -4.348 1.00 90.81 90 PHE A CA 1
ATOM 718 C C . PHE A 1 90 ? -2.743 -2.324 -3.264 1.00 90.81 90 PHE A C 1
ATOM 720 O O . PHE A 1 90 ? -2.134 -1.285 -3.021 1.00 90.81 90 PHE A O 1
ATOM 727 N N . SER A 1 91 ? -3.870 -2.641 -2.633 1.00 87.50 91 SER A N 1
ATOM 728 C CA . SER A 1 91 ? -4.315 -1.913 -1.451 1.00 87.50 91 SER A CA 1
ATOM 729 C C . SER A 1 91 ? -5.318 -2.724 -0.644 1.00 87.50 91 SER A C 1
ATOM 731 O O . SER A 1 91 ? -6.197 -3.377 -1.211 1.00 87.50 91 SER A O 1
ATOM 733 N N . ALA A 1 92 ? -5.215 -2.627 0.682 1.00 86.31 92 ALA A N 1
ATOM 734 C CA . ALA A 1 92 ? -6.209 -3.168 1.602 1.00 86.31 92 ALA A CA 1
ATOM 735 C C . ALA A 1 92 ? -7.500 -2.325 1.643 1.00 86.31 92 ALA A C 1
ATOM 737 O O . ALA A 1 92 ? -8.579 -2.851 1.919 1.00 86.31 92 ALA A O 1
ATOM 738 N N . THR A 1 93 ? -7.410 -1.027 1.340 1.00 76.81 93 THR A N 1
ATOM 739 C CA . THR A 1 93 ? -8.510 -0.059 1.455 1.00 76.81 93 THR A CA 1
ATOM 740 C C . THR A 1 93 ? -8.714 0.686 0.134 1.00 76.81 93 THR A C 1
ATOM 742 O O . THR A 1 93 ? -8.271 1.822 -0.019 1.00 76.81 93 THR A O 1
ATOM 745 N N . PRO A 1 94 ? -9.406 0.082 -0.852 1.00 69.50 94 PRO A N 1
ATOM 746 C CA . PRO A 1 94 ? -9.608 0.698 -2.169 1.00 69.50 94 PRO A CA 1
ATOM 747 C C . PRO A 1 94 ? -10.537 1.926 -2.137 1.00 69.50 94 PRO A C 1
ATOM 749 O O . PRO A 1 94 ? -10.622 2.667 -3.122 1.00 69.50 94 PRO A O 1
ATOM 752 N N . LEU A 1 95 ? -11.261 2.112 -1.028 1.00 67.44 95 LEU A N 1
ATOM 753 C CA . LEU A 1 95 ? -12.096 3.275 -0.748 1.00 67.44 95 LEU A CA 1
ATOM 754 C C . LEU A 1 95 ? -11.247 4.348 -0.073 1.00 67.44 95 LEU A C 1
ATOM 756 O O . LEU A 1 95 ? -10.657 4.109 0.979 1.00 67.44 95 LEU A O 1
ATOM 760 N N . ARG A 1 96 ? -11.211 5.535 -0.672 1.00 63.84 96 ARG A N 1
ATOM 761 C CA . ARG A 1 96 ? -10.537 6.689 -0.086 1.00 63.84 96 ARG A CA 1
ATOM 762 C C . ARG A 1 96 ? -11.365 7.276 1.058 1.00 63.84 96 ARG A C 1
ATOM 764 O O . ARG A 1 96 ? -12.588 7.142 1.094 1.00 63.84 96 ARG A O 1
ATOM 771 N N . ALA A 1 97 ? -10.694 8.004 1.950 1.00 56.25 97 ALA A N 1
ATOM 772 C CA . ALA A 1 97 ? -11.334 8.748 3.037 1.00 56.25 97 ALA A CA 1
ATOM 773 C C . ALA A 1 97 ? -12.306 9.845 2.545 1.00 56.25 97 ALA A C 1
ATOM 775 O O . ALA A 1 97 ? -13.199 10.239 3.285 1.00 56.25 97 ALA A O 1
ATOM 776 N N . ASP A 1 98 ? -12.155 10.314 1.300 1.00 57.03 98 ASP A N 1
ATOM 777 C CA . ASP A 1 98 ? -13.050 11.272 0.631 1.00 57.03 98 ASP A CA 1
ATOM 778 C C . ASP A 1 98 ? -14.139 10.593 -0.228 1.00 57.03 98 ASP A C 1
ATOM 780 O O . ASP A 1 98 ? -14.815 11.251 -1.015 1.00 57.03 98 ASP A O 1
ATOM 784 N N . GLY A 1 99 ? -14.305 9.270 -0.108 1.00 57.75 99 GLY A N 1
ATOM 785 C CA . GLY A 1 99 ? -15.346 8.498 -0.794 1.00 57.75 99 GLY A CA 1
ATOM 786 C C . GLY A 1 99 ? -15.060 8.177 -2.264 1.00 57.75 99 GLY A C 1
ATOM 787 O O . GLY A 1 99 ? -15.817 7.429 -2.886 1.00 57.75 99 GLY A O 1
ATOM 788 N N . GLN A 1 100 ? -13.963 8.682 -2.834 1.00 60.00 100 GLN A N 1
ATOM 789 C CA . GLN A 1 100 ? -13.575 8.349 -4.202 1.00 60.00 100 GLN A CA 1
ATOM 790 C C . GLN A 1 100 ? -12.927 6.957 -4.268 1.00 60.00 100 GLN A C 1
ATOM 792 O O . GLN A 1 100 ? -12.242 6.509 -3.347 1.00 60.00 100 GLN A O 1
ATOM 797 N N . LYS A 1 101 ? -13.128 6.246 -5.380 1.00 62.78 101 LYS A N 1
ATOM 798 C CA . LYS A 1 101 ? -12.446 4.969 -5.634 1.00 62.78 101 LYS A CA 1
ATOM 799 C C . LYS A 1 101 ? -11.066 5.228 -6.232 1.00 62.78 101 LYS A C 1
ATOM 801 O O . LYS A 1 101 ? -10.897 6.164 -7.012 1.00 62.78 101 LYS A O 1
ATOM 806 N N . MET A 1 102 ? -10.094 4.383 -5.890 1.00 68.75 102 MET A N 1
ATOM 807 C CA . MET A 1 102 ? -8.802 4.345 -6.582 1.00 68.75 102 MET A CA 1
ATOM 808 C C . MET A 1 102 ? -9.012 4.182 -8.098 1.00 68.75 102 MET A C 1
ATOM 810 O O . MET A 1 102 ? -9.876 3.416 -8.532 1.00 68.75 102 MET A O 1
ATOM 814 N N . ALA A 1 103 ? -8.227 4.900 -8.903 1.00 69.56 103 ALA A N 1
ATOM 815 C CA . ALA A 1 103 ? -8.307 4.812 -10.356 1.00 69.56 103 ALA A CA 1
ATOM 816 C C . ALA A 1 103 ? -7.890 3.417 -10.865 1.00 69.56 103 ALA A C 1
ATOM 818 O O . ALA A 1 103 ? -6.932 2.821 -10.371 1.00 69.56 103 ALA A O 1
ATOM 819 N N . GLY A 1 104 ? -8.587 2.923 -11.893 1.00 79.00 104 GLY A N 1
ATOM 820 C CA . GLY A 1 104 ? -8.292 1.653 -12.563 1.00 79.00 104 GLY A CA 1
ATOM 821 C C . GLY A 1 104 ? -9.401 0.605 -12.445 1.00 79.00 104 GLY A C 1
ATOM 822 O O . GLY A 1 104 ? -10.447 0.819 -11.834 1.00 79.00 104 GLY A O 1
ATOM 823 N N . ARG A 1 105 ? -9.176 -0.554 -13.074 1.00 87.06 105 ARG A N 1
ATOM 824 C CA . ARG A 1 105 ? -10.084 -1.707 -13.019 1.00 87.06 105 ARG A CA 1
ATOM 825 C C . ARG A 1 105 ? -9.710 -2.599 -11.839 1.00 87.06 105 ARG A C 1
ATOM 827 O O . ARG A 1 105 ? -8.577 -3.070 -11.771 1.00 87.06 105 ARG A O 1
ATOM 834 N N . VAL A 1 106 ? -10.670 -2.901 -10.966 1.00 87.31 106 VAL A N 1
ATOM 835 C CA . VAL A 1 106 ? -10.492 -3.918 -9.917 1.00 87.31 106 VAL A CA 1
ATOM 836 C C . VAL A 1 106 ? -10.353 -5.286 -10.588 1.00 87.31 106 VAL A C 1
ATOM 838 O O . VAL A 1 106 ? -11.304 -5.777 -11.189 1.00 87.31 106 VAL A O 1
ATOM 841 N N . LEU A 1 107 ? -9.158 -5.876 -10.523 1.00 92.00 107 LEU A N 1
ATOM 842 C CA . LEU A 1 107 ? -8.893 -7.213 -11.070 1.00 92.00 107 LEU A CA 1
ATOM 843 C C . LEU A 1 107 ? -9.306 -8.316 -10.094 1.00 92.00 107 LEU A C 1
ATOM 845 O O . LEU A 1 107 ? -9.780 -9.368 -10.507 1.00 92.00 107 LEU A O 1
ATOM 849 N N . TYR A 1 108 ? -9.123 -8.059 -8.801 1.00 92.00 108 TYR A N 1
ATOM 850 C CA . TYR A 1 108 ? -9.424 -8.989 -7.727 1.00 92.00 108 TYR A CA 1
ATOM 851 C C . TYR A 1 108 ? -9.685 -8.216 -6.434 1.00 92.00 108 TYR A C 1
ATOM 853 O O . TYR A 1 108 ? -9.077 -7.174 -6.193 1.00 92.00 108 TYR A O 1
ATOM 861 N N . SER A 1 109 ? -10.586 -8.729 -5.602 1.00 90.44 109 SER A N 1
ATOM 862 C CA . SER A 1 109 ? -10.831 -8.223 -4.255 1.00 90.44 109 SER A CA 1
ATOM 863 C C . SER A 1 109 ? -10.952 -9.412 -3.317 1.00 90.44 109 SER A C 1
ATOM 865 O O . SER A 1 109 ? -11.693 -10.353 -3.606 1.00 90.44 109 SER A O 1
ATOM 867 N N . TYR A 1 110 ? -10.212 -9.366 -2.212 1.00 91.12 110 TYR A N 1
ATOM 868 C CA . TYR A 1 110 ? -10.261 -10.384 -1.175 1.00 91.12 110 TYR A CA 1
ATOM 869 C C . TYR A 1 110 ? -10.923 -9.814 0.080 1.00 91.12 110 TYR A C 1
ATOM 871 O O . TYR A 1 110 ? -10.319 -8.980 0.758 1.00 91.12 110 TYR A O 1
ATOM 879 N N . PRO A 1 111 ? -12.167 -10.208 0.394 1.00 89.06 111 PRO A N 1
ATOM 880 C CA . PRO A 1 111 ? -12.863 -9.665 1.549 1.00 89.06 111 PRO A CA 1
ATOM 881 C C . PRO A 1 111 ? -12.223 -10.092 2.873 1.00 89.06 111 PRO A C 1
ATOM 883 O O . PRO A 1 111 ? -11.903 -11.264 3.072 1.00 89.06 111 PRO A O 1
ATOM 886 N N . ILE A 1 112 ? -12.137 -9.159 3.825 1.00 87.62 112 ILE A N 1
ATOM 887 C CA . ILE A 1 112 ? -11.590 -9.431 5.162 1.00 87.62 112 ILE A CA 1
ATOM 888 C C . ILE A 1 112 ? -12.372 -10.518 5.914 1.00 87.62 112 ILE A C 1
ATOM 890 O O . ILE A 1 112 ? -11.771 -11.301 6.641 1.00 87.62 112 ILE A O 1
ATOM 894 N N . PHE A 1 113 ? -13.692 -10.620 5.703 1.00 87.25 113 PHE A N 1
ATOM 895 C CA . PHE A 1 113 ? -14.510 -11.655 6.346 1.00 87.25 113 PHE A CA 1
ATOM 896 C C . PHE A 1 113 ? -14.043 -13.061 5.948 1.00 87.25 113 PHE A C 1
ATOM 898 O O . PHE A 1 113 ? -13.885 -13.912 6.816 1.00 87.25 113 PHE A O 1
ATOM 905 N N . ARG A 1 114 ? -13.719 -13.271 4.664 1.00 92.19 114 ARG A N 1
ATOM 906 C CA . ARG A 1 114 ? -13.207 -14.550 4.166 1.00 92.19 114 ARG A CA 1
ATOM 907 C C . ARG A 1 114 ? -11.831 -14.842 4.759 1.00 92.19 114 ARG A C 1
ATOM 909 O O . ARG A 1 114 ? -11.570 -15.954 5.196 1.00 92.19 114 ARG A O 1
ATOM 916 N N . ALA A 1 115 ? -10.970 -13.826 4.843 1.00 91.56 115 ALA A N 1
ATOM 917 C CA . ALA A 1 115 ? -9.660 -13.957 5.480 1.00 91.56 115 ALA A CA 1
ATOM 918 C C . ALA A 1 115 ? -9.759 -14.404 6.952 1.00 91.56 115 ALA A C 1
ATOM 920 O O . ALA A 1 115 ? -8.899 -15.144 7.430 1.00 91.56 115 ALA A O 1
ATOM 921 N N . ILE A 1 116 ? -10.800 -13.959 7.663 1.00 90.44 116 ILE A N 1
ATOM 922 C CA . ILE A 1 116 ? -11.087 -14.365 9.044 1.00 90.44 116 ILE A CA 1
ATOM 923 C C . ILE A 1 116 ? -11.625 -15.801 9.097 1.00 90.44 116 ILE A C 1
ATOM 925 O O . ILE A 1 116 ? -11.169 -16.581 9.932 1.00 90.44 116 ILE A O 1
ATOM 929 N N . GLU A 1 117 ? -12.569 -16.161 8.223 1.00 92.62 117 GLU A N 1
ATOM 930 C CA . GLU A 1 117 ? -13.148 -17.514 8.155 1.00 92.62 117 GLU A CA 1
ATOM 931 C C . GLU A 1 117 ? -12.095 -18.585 7.839 1.00 92.62 117 GLU A C 1
ATOM 933 O O . GLU A 1 117 ? -12.094 -19.648 8.456 1.00 92.62 117 GLU A O 1
ATOM 938 N N . GLU A 1 118 ? -11.161 -18.285 6.935 1.00 95.06 118 GLU A N 1
ATOM 939 C CA . GLU A 1 118 ? -10.071 -19.188 6.540 1.00 95.06 118 GLU A CA 1
ATOM 940 C C . GLU A 1 118 ? -8.891 -19.187 7.532 1.00 95.06 118 GLU A C 1
ATOM 942 O O . GLU A 1 118 ? -7.931 -19.942 7.373 1.00 95.06 118 GLU A O 1
ATOM 947 N N . GLY A 1 119 ? -8.943 -18.352 8.575 1.00 91.62 119 GLY A N 1
ATOM 948 C CA . GLY A 1 119 ? -7.923 -18.294 9.624 1.00 91.62 119 GLY A CA 1
ATOM 949 C C . GLY A 1 119 ? -6.627 -17.576 9.231 1.00 91.62 119 GLY A C 1
ATOM 950 O O . GLY A 1 119 ? -5.666 -17.603 10.000 1.00 91.62 119 GLY A O 1
ATOM 951 N N . TYR A 1 120 ? -6.585 -16.902 8.077 1.00 91.12 120 TYR A N 1
ATOM 952 C CA . TYR A 1 120 ? -5.458 -16.046 7.678 1.00 91.12 120 TYR A CA 1
ATOM 953 C C . TYR A 1 120 ? -5.380 -14.768 8.515 1.00 91.12 120 TYR A C 1
ATOM 955 O O . TYR A 1 120 ? -4.298 -14.229 8.742 1.00 91.12 120 TYR A O 1
ATOM 963 N N . VAL A 1 121 ? -6.531 -14.288 8.989 1.00 90.00 121 VAL A N 1
ATOM 964 C CA . VAL A 1 121 ? -6.659 -13.116 9.853 1.00 90.00 121 VAL A CA 1
ATOM 965 C C . VAL A 1 121 ? -7.351 -13.522 11.149 1.00 90.00 121 VAL A C 1
ATOM 967 O O . VAL A 1 121 ? -8.283 -14.322 11.163 1.00 90.00 121 VAL A O 1
ATOM 970 N N . LYS A 1 122 ? -6.894 -12.964 12.273 1.00 87.88 122 LYS A N 1
ATOM 971 C CA . LYS A 1 122 ? -7.530 -13.200 13.575 1.00 87.88 122 LYS A CA 1
ATOM 972 C C . LYS A 1 122 ? -8.951 -12.637 13.590 1.00 87.88 122 LYS A C 1
ATOM 974 O O . LYS A 1 122 ? -9.223 -11.607 12.980 1.00 87.88 122 LYS A O 1
ATOM 979 N N . ARG A 1 123 ? -9.844 -13.261 14.362 1.00 83.81 123 ARG A N 1
ATOM 980 C CA . ARG A 1 123 ? -11.180 -12.702 14.613 1.00 83.81 123 ARG A CA 1
ATOM 981 C C . ARG A 1 123 ? -11.058 -11.310 15.232 1.00 83.81 123 ARG A C 1
ATOM 983 O O . ARG A 1 123 ? -10.420 -11.142 16.269 1.00 83.81 123 ARG A O 1
ATOM 990 N N . LEU A 1 124 ? -11.680 -10.332 14.581 1.00 80.31 124 LEU A N 1
ATOM 991 C CA . LEU A 1 124 ? -11.739 -8.949 15.035 1.00 80.31 124 LEU A CA 1
ATOM 992 C C . LEU A 1 124 ? -13.068 -8.719 15.755 1.00 80.31 124 LEU A C 1
ATOM 994 O O . LEU A 1 124 ? -14.130 -9.034 15.219 1.00 80.31 124 LEU A O 1
ATOM 998 N N . LYS A 1 125 ? -13.010 -8.150 16.959 1.00 78.88 125 LYS A N 1
ATOM 999 C CA . LYS A 1 125 ? -14.181 -7.678 17.699 1.00 78.88 125 LYS A CA 1
ATOM 1000 C C . LYS A 1 125 ? -14.035 -6.174 17.890 1.00 78.88 125 LYS A C 1
ATOM 1002 O O . LYS A 1 125 ? -13.127 -5.729 18.584 1.00 78.88 125 LYS A O 1
ATOM 1007 N N . ALA A 1 126 ? -14.906 -5.402 17.247 1.00 79.31 126 ALA A N 1
ATOM 1008 C CA . ALA A 1 126 ? -14.965 -3.962 17.454 1.00 79.31 126 ALA A CA 1
ATOM 1009 C C . ALA A 1 126 ? -15.790 -3.668 18.712 1.00 79.31 126 ALA A C 1
ATOM 1011 O O . ALA A 1 126 ? -16.929 -4.124 18.828 1.00 79.31 126 ALA A O 1
ATOM 1012 N N . LEU A 1 127 ? -15.216 -2.909 19.644 1.00 78.31 127 LEU A N 1
ATOM 1013 C CA . LEU A 1 127 ? -15.923 -2.382 20.804 1.00 78.31 127 LEU A CA 1
ATOM 1014 C C . LEU A 1 127 ? -16.147 -0.886 20.584 1.00 78.31 127 LEU A C 1
ATOM 1016 O O . LEU A 1 127 ? -15.190 -0.128 20.446 1.00 78.31 127 LEU A O 1
ATOM 1020 N N . VAL A 1 128 ? -17.410 -0.469 20.533 1.00 79.25 128 VAL A N 1
ATOM 1021 C CA . VAL A 1 128 ? -17.770 0.949 20.438 1.00 79.25 128 VAL A CA 1
ATOM 1022 C C . VAL A 1 128 ? -17.964 1.488 21.849 1.00 79.25 128 VAL A C 1
ATOM 1024 O O . VAL A 1 128 ? -18.792 0.978 22.604 1.00 79.25 128 VAL A O 1
ATOM 1027 N N . LEU A 1 129 ? -17.191 2.510 22.207 1.00 74.44 129 LEU A N 1
ATOM 1028 C CA . LEU A 1 129 ? -17.324 3.216 23.477 1.00 74.44 129 LEU A CA 1
ATOM 1029 C C . LEU A 1 129 ? -18.227 4.429 23.266 1.00 74.44 129 LEU A C 1
ATOM 1031 O O . LEU A 1 129 ? -17.949 5.260 22.406 1.00 74.44 129 LEU A O 1
ATOM 1035 N N . ASN A 1 130 ? -19.287 4.532 24.067 1.00 74.00 130 ASN A N 1
ATOM 1036 C CA . ASN A 1 130 ? -20.223 5.656 24.037 1.00 74.00 130 ASN A CA 1
ATOM 1037 C C . ASN A 1 130 ? -20.051 6.493 25.314 1.00 74.00 130 ASN A C 1
ATOM 1039 O O . ASN A 1 130 ? -20.758 6.254 26.299 1.00 74.00 130 ASN A O 1
ATOM 1043 N N . PRO A 1 131 ? -19.085 7.425 25.349 1.00 69.38 131 PRO A N 1
ATOM 1044 C CA . PRO A 1 131 ? -18.902 8.302 26.495 1.00 69.38 131 PRO A CA 1
ATOM 1045 C C . PRO A 1 131 ? -20.055 9.313 26.594 1.00 69.38 131 PRO A C 1
ATOM 1047 O O . PRO A 1 131 ? -20.635 9.717 25.588 1.00 69.38 131 PRO A O 1
ATOM 1050 N N . LYS A 1 132 ? -20.396 9.729 27.821 1.00 70.88 132 LYS A N 1
ATOM 1051 C CA . LYS A 1 132 ? -21.422 10.764 28.057 1.00 70.88 132 LYS A CA 1
ATOM 1052 C C . LYS A 1 132 ? -20.901 12.175 27.752 1.00 70.88 132 LYS A C 1
ATOM 1054 O O . LYS A 1 132 ? -21.665 13.021 27.296 1.00 70.88 132 LYS A O 1
ATOM 1059 N N . THR A 1 133 ? -19.614 12.408 27.995 1.00 68.56 133 THR A N 1
ATOM 1060 C CA . THR A 1 133 ? -18.883 13.648 27.706 1.00 68.56 133 THR A CA 1
ATOM 1061 C C . THR A 1 133 ? -17.513 13.298 27.130 1.00 68.56 133 THR A C 1
ATOM 1063 O O . THR A 1 133 ? -17.005 12.199 27.359 1.00 68.56 133 THR A O 1
ATOM 1066 N N . LEU A 1 134 ? -16.916 14.206 26.359 1.00 70.19 134 LEU A N 1
ATOM 1067 C CA . LEU A 1 134 ? -15.539 14.075 25.881 1.00 70.19 134 LEU A CA 1
ATOM 1068 C C . LEU A 1 134 ? -14.772 15.352 26.217 1.00 70.19 134 LEU A C 1
ATOM 1070 O O . LEU A 1 134 ? -15.288 16.457 26.036 1.00 70.19 134 LEU A O 1
ATOM 1074 N N . LYS A 1 135 ? -13.532 15.189 26.686 1.00 67.94 135 LYS A N 1
ATOM 1075 C CA . LYS A 1 135 ? -12.599 16.300 26.887 1.00 67.94 135 LYS A CA 1
ATOM 1076 C C . LYS A 1 135 ? -11.600 16.362 25.741 1.00 67.94 135 LYS A C 1
ATOM 1078 O O . LYS A 1 135 ? -10.953 15.358 25.416 1.00 67.94 135 LYS A O 1
ATOM 1083 N N . TYR A 1 136 ? -11.445 17.539 25.148 1.00 69.56 136 TYR A N 1
ATOM 1084 C CA . TYR A 1 136 ? -10.445 17.790 24.111 1.00 69.56 136 TYR A CA 1
ATOM 1085 C C . TYR A 1 136 ? -9.682 19.087 24.378 1.00 69.56 136 TYR A C 1
ATOM 1087 O O . TYR A 1 136 ? -10.143 19.954 25.116 1.00 69.56 136 TYR A O 1
ATOM 1095 N N . VAL A 1 137 ? -8.496 19.196 23.777 1.00 62.81 137 VAL A N 1
ATOM 1096 C CA . VAL A 1 137 ? -7.600 20.347 23.941 1.00 62.81 137 VAL A CA 1
ATOM 1097 C C . VAL A 1 137 ? -7.765 21.279 22.746 1.00 62.81 137 VAL A C 1
ATOM 1099 O O . VAL A 1 137 ? -7.517 20.883 21.601 1.00 62.81 137 VAL A O 1
ATOM 1102 N N . ARG A 1 138 ? -8.171 22.531 22.965 1.00 64.94 138 ARG A N 1
ATOM 1103 C CA . ARG A 1 138 ? -8.200 23.509 21.870 1.00 64.94 138 ARG A CA 1
ATOM 1104 C C . ARG A 1 138 ? -6.777 24.010 21.622 1.00 64.94 138 ARG A C 1
ATOM 1106 O O . ARG A 1 138 ? -6.169 24.606 22.502 1.00 64.94 138 ARG A O 1
ATOM 1113 N N . ARG A 1 139 ? -6.248 23.783 20.413 1.00 58.34 139 ARG A N 1
ATOM 1114 C CA . ARG A 1 139 ? -4.858 24.134 20.052 1.00 58.34 139 ARG A CA 1
ATOM 1115 C C . ARG A 1 139 ? -4.542 25.631 20.126 1.00 58.34 139 ARG A C 1
ATOM 1117 O O . ARG A 1 139 ? -3.369 25.974 20.148 1.00 58.34 139 ARG A O 1
ATOM 1124 N N . GLU A 1 140 ? -5.559 26.492 20.124 1.00 60.41 140 GLU A N 1
ATOM 1125 C CA . GLU A 1 140 ? -5.379 27.947 20.185 1.00 60.41 140 GLU A CA 1
ATOM 1126 C C . GLU A 1 140 ? -4.813 28.403 21.542 1.00 60.41 140 GLU A C 1
ATOM 1128 O O . GLU A 1 140 ? -3.932 29.254 21.546 1.00 60.41 140 GLU A O 1
ATOM 1133 N N . ASP A 1 141 ? -5.218 27.770 22.656 1.00 63.22 141 ASP A N 1
ATOM 1134 C CA . ASP A 1 141 ? -4.876 28.224 24.019 1.00 63.22 141 ASP A CA 1
ATOM 1135 C C . ASP A 1 141 ? -4.401 27.100 24.971 1.00 63.22 141 ASP A C 1
ATOM 1137 O O . ASP A 1 141 ? -4.236 27.336 26.167 1.00 63.22 141 ASP A O 1
ATOM 1141 N N . ASP A 1 142 ? -4.230 25.866 24.476 1.00 65.19 142 ASP A N 1
ATOM 1142 C CA . ASP A 1 142 ? -3.882 24.656 25.257 1.00 65.19 142 ASP A CA 1
ATOM 1143 C C . ASP A 1 142 ? -4.836 24.369 26.440 1.00 65.19 142 ASP A C 1
ATOM 1145 O O . ASP A 1 142 ? -4.511 23.651 27.385 1.00 65.19 142 ASP A O 1
ATOM 1149 N N . GLN A 1 143 ? -6.052 24.924 26.391 1.00 66.94 143 GLN A N 1
ATOM 1150 C CA . GLN A 1 143 ? -7.091 24.673 27.385 1.00 66.94 143 GLN A CA 1
ATOM 1151 C C . GLN A 1 143 ? -7.858 23.389 27.063 1.00 66.94 143 GLN A C 1
ATOM 1153 O O . GLN A 1 143 ? -8.356 23.195 25.947 1.00 66.94 143 GLN A O 1
ATOM 1158 N N . GLU A 1 144 ? -7.985 22.531 28.076 1.00 66.81 144 GLU A N 1
ATOM 1159 C CA . GLU A 1 144 ? -8.913 21.402 28.073 1.00 66.81 144 GLU A CA 1
ATOM 1160 C C . GLU A 1 144 ? -10.344 21.905 28.271 1.00 66.81 144 GLU A C 1
ATOM 1162 O O . GLU A 1 144 ? -10.658 22.574 29.256 1.00 66.81 144 GLU A O 1
ATOM 1167 N N . ILE A 1 145 ? -11.222 21.554 27.333 1.00 71.44 145 ILE A N 1
ATOM 1168 C CA . ILE A 1 145 ? -12.646 21.877 27.386 1.00 71.44 145 ILE A CA 1
ATOM 1169 C C . ILE A 1 145 ? -13.422 20.562 27.436 1.00 71.44 145 ILE A C 1
ATOM 1171 O O . ILE A 1 145 ? -13.204 19.660 26.622 1.00 71.44 1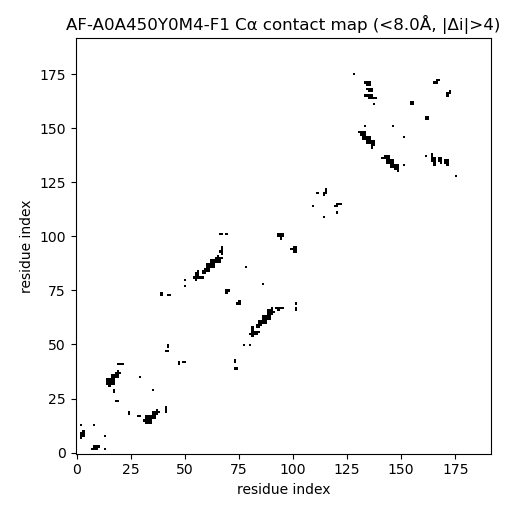45 ILE A O 1
ATOM 1175 N N . GLU A 1 146 ? -14.334 20.448 28.402 1.00 72.81 146 GLU A N 1
ATOM 1176 C CA . GLU A 1 146 ? -15.300 19.355 28.464 1.00 72.81 146 GLU A CA 1
ATOM 1177 C C . GLU A 1 146 ? -16.562 19.743 27.705 1.00 72.81 146 GLU A C 1
ATOM 1179 O O . GLU A 1 146 ? -17.171 20.779 27.978 1.00 72.81 146 GLU A O 1
ATOM 1184 N N . VAL A 1 147 ? -16.953 18.904 26.749 1.00 73.00 147 VAL A N 1
ATOM 1185 C CA . VAL A 1 147 ? -18.080 19.189 25.868 1.00 73.00 147 VAL A CA 1
ATOM 1186 C C . VAL A 1 147 ? -19.056 18.006 25.859 1.00 73.00 147 VAL A C 1
ATOM 1188 O O . VAL A 1 147 ? -18.630 16.844 25.802 1.00 73.00 147 VAL A O 1
ATOM 1191 N N . PRO A 1 148 ? -20.376 18.263 25.959 1.00 77.38 148 PRO A N 1
ATOM 1192 C CA . PRO A 1 148 ? -21.387 17.214 25.883 1.00 77.38 148 PRO A CA 1
ATOM 1193 C C . PRO A 1 148 ? -21.410 16.549 24.500 1.00 77.38 148 PRO A C 1
ATOM 1195 O O . PRO A 1 148 ? -21.072 17.160 23.488 1.00 77.38 148 PRO A O 1
ATOM 1198 N N . LEU A 1 149 ? -21.846 15.287 24.453 1.00 72.94 149 LEU A N 1
ATOM 1199 C CA . LEU A 1 149 ? -21.774 14.445 23.253 1.00 72.94 149 LEU A CA 1
ATOM 1200 C C . LEU A 1 149 ? -22.444 15.060 22.011 1.00 72.94 149 LEU A C 1
ATOM 1202 O O . LEU A 1 149 ? -21.924 14.908 20.909 1.00 72.94 149 LEU A O 1
ATOM 1206 N N . ASP A 1 150 ? -23.570 15.755 22.172 1.00 78.25 150 ASP A N 1
ATOM 1207 C CA . ASP A 1 150 ? -24.302 16.358 21.049 1.00 78.25 150 ASP A CA 1
ATOM 1208 C C . ASP A 1 150 ? -23.473 17.433 20.338 1.00 78.25 150 ASP A C 1
ATOM 1210 O O . ASP A 1 150 ? -23.416 17.483 19.109 1.00 78.25 150 ASP A O 1
ATOM 1214 N N . GLU A 1 151 ? -22.753 18.234 21.118 1.00 77.12 151 GLU A N 1
ATOM 1215 C CA . GLU A 1 151 ? -21.867 19.269 20.601 1.00 77.12 151 GLU A CA 1
ATOM 1216 C C . GLU A 1 151 ? -20.614 18.658 19.960 1.00 77.12 151 GLU A C 1
ATOM 1218 O O . GLU A 1 151 ? -20.157 19.118 18.917 1.00 77.12 151 GLU A O 1
ATOM 1223 N N . VAL A 1 152 ? -20.111 17.547 20.505 1.00 75.00 152 VAL A N 1
ATOM 1224 C CA . VAL A 1 152 ? -19.009 16.791 19.892 1.00 75.00 152 VAL A CA 1
ATOM 1225 C C . VAL A 1 152 ? -19.399 16.201 18.541 1.00 75.00 152 VAL A C 1
ATOM 1227 O O . VAL A 1 152 ? -18.588 16.193 17.619 1.00 75.00 152 VAL A O 1
ATOM 1230 N N . ARG A 1 153 ? -20.633 15.709 18.396 1.00 75.12 153 ARG A N 1
ATOM 1231 C CA . ARG A 1 153 ? -21.122 15.186 17.114 1.00 75.12 153 ARG A CA 1
ATOM 1232 C C . ARG A 1 153 ? -21.205 16.295 16.073 1.00 75.12 153 ARG A C 1
ATOM 1234 O O . ARG A 1 153 ? -20.692 16.107 14.975 1.00 75.12 153 ARG A O 1
ATOM 1241 N N . ARG A 1 154 ? -21.752 17.455 16.451 1.00 80.56 154 ARG A N 1
ATOM 1242 C CA . ARG A 1 154 ? -21.817 18.639 15.584 1.00 80.56 154 ARG A CA 1
ATOM 1243 C C . ARG A 1 154 ? -20.425 19.086 15.129 1.00 80.56 154 ARG A C 1
ATOM 1245 O O . ARG A 1 154 ? -20.154 19.141 13.935 1.00 80.56 154 ARG A O 1
ATOM 1252 N N . LEU A 1 155 ? -19.513 19.312 16.076 1.00 76.81 155 LEU A N 1
ATOM 1253 C CA . LEU A 1 155 ? -18.138 19.723 15.777 1.00 76.81 155 LEU A CA 1
ATOM 1254 C C . LEU A 1 155 ? -17.370 18.652 14.986 1.00 76.81 155 LEU A C 1
ATOM 1256 O O . LEU A 1 155 ? -16.542 18.976 14.142 1.00 76.81 155 LEU A O 1
ATOM 1260 N N . GLY A 1 156 ? -17.649 17.367 15.213 1.00 72.75 156 GLY A N 1
ATOM 1261 C CA . GLY A 1 156 ? -17.043 16.262 14.470 1.00 72.75 156 GLY A CA 1
ATOM 1262 C C . GLY A 1 156 ? -17.461 16.198 12.998 1.00 72.75 156 GLY A C 1
ATOM 1263 O O . GLY A 1 156 ? -16.669 15.756 12.163 1.00 72.75 156 GLY A O 1
ATOM 1264 N N . GLU A 1 157 ? -18.677 16.634 12.675 1.00 77.75 157 GLU A N 1
ATOM 1265 C CA . GLU A 1 157 ? -19.183 16.714 11.300 1.00 77.75 157 GLU A CA 1
ATOM 1266 C C . GLU A 1 157 ? -18.635 17.945 10.562 1.00 77.75 157 GLU A C 1
ATOM 1268 O O . GLU A 1 157 ? -18.326 17.859 9.371 1.00 77.75 157 GLU A O 1
ATOM 1273 N N . GLU A 1 158 ? -18.458 19.061 11.272 1.00 76.50 158 GLU A N 1
ATOM 1274 C CA . GLU A 1 158 ? -18.128 20.365 10.682 1.00 76.50 158 GLU A CA 1
ATOM 1275 C C . GLU A 1 158 ? -16.620 20.684 10.676 1.00 76.50 158 GLU A C 1
ATOM 1277 O O . GLU A 1 158 ? -16.136 21.336 9.749 1.00 76.50 158 GLU A O 1
ATOM 1282 N N . ASP A 1 159 ? -15.850 20.200 11.658 1.00 75.38 159 ASP A N 1
ATOM 1283 C CA . ASP A 1 159 ? -14.465 20.622 11.898 1.00 75.38 159 ASP A CA 1
ATOM 1284 C C . ASP A 1 159 ? -13.462 19.442 11.831 1.00 75.38 159 ASP A C 1
ATOM 1286 O O . ASP A 1 159 ? -13.449 18.491 12.623 1.00 75.38 159 ASP A O 1
ATOM 1290 N N . ALA A 1 160 ? -12.573 19.491 10.833 1.00 71.62 160 ALA A N 1
ATOM 1291 C CA . ALA A 1 160 ? -11.512 18.501 10.640 1.00 71.62 160 ALA A CA 1
ATOM 1292 C C . ALA A 1 160 ? -10.380 18.594 11.680 1.00 71.62 160 ALA A C 1
ATOM 1294 O O . ALA A 1 160 ? -9.748 17.579 11.993 1.00 71.62 160 ALA A O 1
ATOM 1295 N N . ASP A 1 161 ? -10.114 19.781 12.214 1.00 69.06 161 ASP A N 1
ATOM 1296 C CA . ASP A 1 161 ? -9.085 20.008 13.223 1.00 69.06 161 ASP A CA 1
ATOM 1297 C C . ASP A 1 161 ? -9.580 19.618 14.614 1.00 69.06 161 ASP A C 1
ATOM 1299 O O . ASP A 1 161 ? -8.820 19.020 15.381 1.00 69.06 161 ASP A O 1
ATOM 1303 N N . PHE A 1 162 ? -10.871 19.800 14.89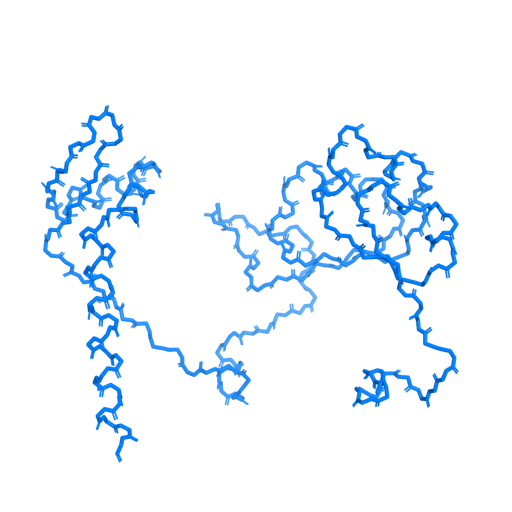0 1.00 73.44 162 PHE A N 1
ATOM 1304 C CA . PHE A 1 162 ? -11.540 19.223 16.055 1.00 73.44 162 PHE A CA 1
ATOM 1305 C C . PHE A 1 162 ? -11.438 17.690 16.086 1.00 73.44 162 PHE A C 1
ATOM 1307 O O . PHE A 1 162 ? -10.997 17.116 17.086 1.00 73.44 162 PHE A O 1
ATOM 1314 N N . ARG A 1 163 ? -11.749 17.013 14.967 1.00 72.38 163 ARG A N 1
ATOM 1315 C CA . ARG A 1 163 ? -11.592 15.548 14.851 1.00 72.38 163 ARG A CA 1
ATOM 1316 C C . ARG A 1 163 ?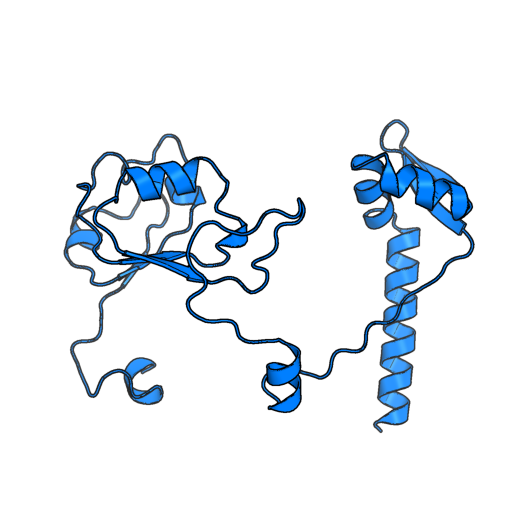 -10.169 15.092 15.166 1.00 72.38 163 ARG A C 1
ATOM 1318 O O . ARG A 1 163 ? -9.984 14.080 15.838 1.00 72.38 163 ARG A O 1
ATOM 1325 N N . ARG A 1 164 ? -9.158 15.835 14.704 1.00 68.06 164 ARG A N 1
ATOM 1326 C CA . ARG A 1 164 ? -7.750 15.554 15.026 1.00 68.06 164 ARG A CA 1
ATOM 1327 C C . ARG A 1 164 ? -7.428 15.824 16.494 1.00 68.06 164 ARG A C 1
ATOM 1329 O O . ARG A 1 164 ? -6.705 15.034 17.091 1.00 68.06 164 ARG A O 1
ATOM 1336 N N . SER A 1 165 ? -7.965 16.898 17.070 1.00 68.75 165 SER A N 1
ATOM 1337 C CA . SER A 1 165 ? -7.723 17.278 18.463 1.00 68.75 165 SER A CA 1
ATOM 1338 C C . SER A 1 165 ? -8.247 16.237 19.463 1.00 68.75 165 SER A C 1
ATOM 1340 O O . SER A 1 165 ? -7.505 15.840 20.366 1.00 68.75 165 SER A O 1
ATOM 1342 N N . ILE A 1 166 ? -9.469 15.722 19.271 1.00 69.06 166 ILE A N 1
ATOM 1343 C CA . ILE A 1 166 ? -10.054 14.691 20.150 1.00 69.06 166 ILE A CA 1
ATOM 1344 C C . ILE A 1 166 ? -9.139 13.472 20.266 1.00 69.06 166 ILE A C 1
ATOM 1346 O O . ILE A 1 166 ? -8.877 12.994 21.368 1.00 69.06 166 ILE A O 1
ATOM 1350 N N . VAL A 1 167 ? -8.617 12.985 19.137 1.00 66.75 167 VAL A N 1
ATOM 1351 C CA . VAL A 1 167 ? -7.752 11.793 19.100 1.00 66.75 167 VAL A CA 1
ATOM 1352 C C . VAL A 1 167 ? -6.392 12.058 19.754 1.00 66.75 167 VAL A C 1
ATOM 1354 O O . VAL A 1 167 ? -5.711 11.123 20.159 1.00 66.75 167 VAL A O 1
ATOM 1357 N N . THR A 1 168 ? -5.994 13.322 19.899 1.00 68.56 168 THR A N 1
ATOM 1358 C CA . THR A 1 168 ? -4.741 13.710 20.564 1.00 68.56 168 THR A CA 1
ATOM 1359 C C . THR A 1 168 ? -4.896 14.050 22.047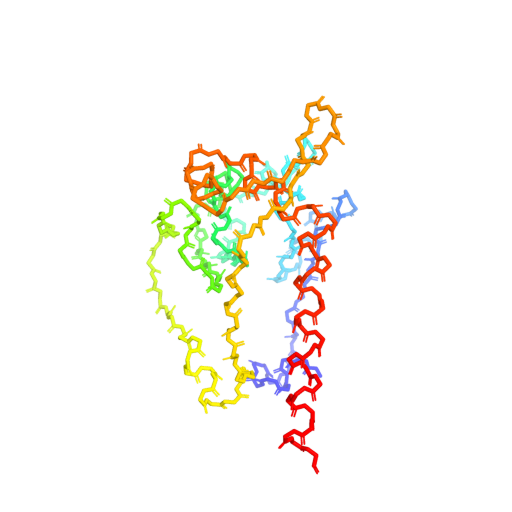 1.00 68.56 168 THR A C 1
ATOM 1361 O O . THR A 1 168 ? -3.888 14.201 22.734 1.00 68.56 168 THR A O 1
ATOM 1364 N N . SER A 1 169 ? -6.126 14.152 22.562 1.00 75.12 169 SER A N 1
ATOM 1365 C CA . SER A 1 169 ? -6.383 14.444 23.976 1.00 75.12 169 SER A CA 1
ATOM 1366 C C . SER A 1 169 ? -5.909 13.295 24.862 1.00 75.12 169 SER A C 1
ATOM 1368 O O . SER A 1 169 ? -6.304 12.141 24.671 1.00 75.12 169 SER A O 1
ATOM 1370 N N . LYS A 1 170 ? -5.090 13.611 25.873 1.00 77.81 170 LYS A N 1
ATOM 1371 C CA . LYS A 1 170 ? -4.555 12.618 26.811 1.00 77.81 170 LYS A CA 1
ATOM 1372 C C . LYS A 1 170 ? -5.671 11.865 27.533 1.00 77.81 170 LYS A C 1
ATOM 1374 O O . LYS A 1 170 ? -5.565 10.654 27.706 1.00 77.81 170 LYS A O 1
ATOM 1379 N N . GLU A 1 171 ? -6.741 12.547 27.928 1.00 75.62 171 GLU A N 1
ATOM 1380 C CA . GLU A 1 171 ? -7.861 11.937 28.651 1.00 75.62 171 GLU A CA 1
ATOM 1381 C C . GLU A 1 171 ? -8.700 11.013 27.755 1.00 75.62 171 GLU A C 1
ATOM 1383 O O . GLU A 1 171 ? -9.030 9.890 28.152 1.00 75.62 171 GLU A O 1
ATOM 1388 N N . THR A 1 172 ? -8.961 11.427 26.510 1.00 73.88 172 THR A N 1
ATOM 1389 C CA . THR A 1 172 ? -9.640 10.576 25.517 1.00 73.88 172 THR A CA 1
ATOM 1390 C C . THR A 1 172 ? -8.806 9.328 25.214 1.00 73.88 172 THR A C 1
ATOM 1392 O O . THR A 1 172 ? -9.323 8.210 25.250 1.00 73.88 172 THR A O 1
ATOM 1395 N N . LEU A 1 173 ? -7.498 9.492 24.995 1.00 81.38 173 LEU A N 1
ATOM 1396 C CA . LEU A 1 173 ? -6.575 8.377 24.775 1.00 81.38 173 LEU A CA 1
ATOM 1397 C C . LEU A 1 173 ? -6.501 7.442 25.985 1.00 81.38 173 LEU A C 1
ATOM 1399 O O . LEU A 1 173 ? -6.571 6.228 25.815 1.00 81.38 173 LEU A O 1
ATOM 1403 N N . THR A 1 174 ? -6.422 7.989 27.200 1.00 83.44 174 THR A N 1
ATOM 1404 C CA . THR A 1 174 ? -6.398 7.195 28.440 1.00 83.44 174 THR A CA 1
ATOM 1405 C C . THR A 1 174 ? -7.674 6.367 28.575 1.00 83.44 174 THR A C 1
ATOM 1407 O O . THR A 1 174 ? -7.600 5.174 28.842 1.00 83.44 174 THR A O 1
ATOM 1410 N N . THR A 1 175 ? -8.837 6.950 28.274 1.00 81.00 175 THR A N 1
ATOM 1411 C CA . THR A 1 175 ? -10.124 6.236 28.304 1.00 81.00 175 THR A CA 1
ATOM 1412 C C . THR A 1 175 ? -10.154 5.061 27.322 1.00 81.00 175 THR A C 1
ATOM 1414 O O . THR A 1 175 ? -10.613 3.970 27.667 1.00 81.00 175 THR A O 1
ATOM 1417 N N . ILE A 1 176 ? -9.645 5.258 26.101 1.00 82.38 176 ILE A N 1
ATOM 1418 C CA . ILE A 1 176 ? -9.553 4.196 25.087 1.00 82.38 176 ILE A CA 1
ATOM 1419 C C . ILE A 1 176 ? -8.590 3.095 25.544 1.00 82.38 176 ILE A C 1
ATOM 1421 O O . ILE A 1 176 ? -8.903 1.910 25.400 1.00 82.38 176 ILE A O 1
ATOM 1425 N N . VAL A 1 177 ? -7.438 3.467 26.107 1.00 86.25 177 VAL A N 1
ATOM 1426 C CA . VAL A 1 177 ? -6.440 2.522 26.627 1.00 86.25 177 VAL A CA 1
ATOM 1427 C C . VAL A 1 177 ? -7.025 1.701 27.775 1.00 86.25 177 VAL A C 1
ATOM 1429 O O . VAL A 1 177 ? -6.987 0.474 27.714 1.00 86.25 177 VAL A O 1
ATOM 1432 N N . ASP A 1 178 ? -7.643 2.343 28.765 1.00 87.56 178 ASP A N 1
ATOM 1433 C CA . ASP A 1 178 ? -8.251 1.672 29.917 1.00 87.56 178 ASP A CA 1
ATOM 1434 C C . ASP A 1 178 ? -9.360 0.707 29.492 1.00 87.56 178 ASP A C 1
ATOM 1436 O O . ASP A 1 178 ? -9.430 -0.428 29.968 1.00 87.56 178 ASP A O 1
ATOM 1440 N N . ALA A 1 179 ? -10.221 1.128 28.563 1.00 85.12 179 ALA A N 1
ATOM 1441 C CA . ALA A 1 179 ? -11.259 0.267 28.012 1.00 85.12 179 ALA A CA 1
ATOM 1442 C C . ALA A 1 179 ? -10.672 -0.929 27.245 1.00 85.12 179 ALA A C 1
ATOM 1444 O O . ALA A 1 179 ? -11.174 -2.047 27.370 1.00 85.12 179 ALA A O 1
ATOM 1445 N N . SER A 1 180 ? -9.587 -0.713 26.497 1.00 85.44 180 SER A N 1
ATOM 1446 C CA . SER A 1 180 ? -8.888 -1.773 25.763 1.00 85.44 180 SER A CA 1
ATOM 1447 C C . SER A 1 180 ? -8.246 -2.791 26.707 1.00 85.44 180 SER A C 1
ATOM 1449 O O . SER A 1 180 ? -8.346 -3.991 26.462 1.00 85.44 180 SER A O 1
ATOM 1451 N N . ILE A 1 181 ? -7.635 -2.332 27.807 1.00 89.81 181 ILE A N 1
ATOM 1452 C CA . ILE A 1 181 ? -7.057 -3.201 28.843 1.00 89.81 181 ILE A CA 1
ATOM 1453 C C . ILE A 1 181 ? -8.157 -4.029 29.513 1.00 89.81 181 ILE A C 1
ATOM 1455 O O . ILE A 1 181 ? -8.039 -5.249 29.588 1.00 89.81 181 ILE A O 1
ATOM 1459 N N . ARG A 1 182 ? -9.266 -3.397 29.922 1.00 88.94 182 ARG A N 1
ATOM 1460 C CA . ARG A 1 182 ? -10.403 -4.108 30.534 1.00 88.94 182 ARG A CA 1
ATOM 1461 C C . ARG A 1 182 ? -10.970 -5.191 29.618 1.00 88.94 182 ARG A C 1
ATOM 1463 O O . ARG A 1 182 ? -11.250 -6.293 30.082 1.00 88.94 182 ARG A O 1
ATOM 1470 N N . GLU A 1 183 ? -11.135 -4.898 28.328 1.00 86.12 183 GLU A N 1
ATOM 1471 C CA . GLU A 1 183 ? -11.638 -5.885 27.366 1.00 86.12 183 GLU A CA 1
ATOM 1472 C C . GLU A 1 183 ? -10.623 -7.012 27.126 1.00 86.12 183 GLU A C 1
ATOM 1474 O O . GLU A 1 183 ? -11.015 -8.175 27.032 1.00 86.12 183 GLU A O 1
ATOM 1479 N N . LEU A 1 184 ? -9.324 -6.698 27.084 1.00 86.81 184 LEU A N 1
ATOM 1480 C CA . LEU A 1 184 ? -8.265 -7.702 26.990 1.00 86.81 184 LEU A CA 1
ATOM 1481 C C . LEU A 1 184 ? -8.289 -8.656 28.191 1.00 86.81 184 LEU A C 1
ATOM 1483 O O . LEU A 1 184 ? -8.218 -9.872 28.004 1.00 86.81 184 LEU A O 1
ATOM 1487 N N . ASP A 1 185 ? -8.409 -8.123 29.406 1.00 91.81 185 ASP A N 1
ATOM 1488 C CA . ASP A 1 185 ? -8.450 -8.925 30.630 1.00 91.81 185 ASP A CA 1
ATOM 1489 C C . ASP A 1 185 ? -9.726 -9.771 30.711 1.00 91.81 185 ASP A C 1
ATOM 1491 O O . ASP A 1 185 ? -9.657 -10.946 31.074 1.00 91.81 185 ASP A O 1
ATOM 1495 N N . ARG A 1 186 ? -10.872 -9.230 30.272 1.00 89.19 186 ARG A N 1
ATOM 1496 C CA . ARG A 1 186 ? -12.122 -9.994 30.129 1.00 89.19 186 ARG A CA 1
ATOM 1497 C C . ARG A 1 186 ? -11.940 -11.188 29.189 1.00 89.19 186 ARG A C 1
ATOM 1499 O O . ARG A 1 186 ? -12.287 -12.307 29.550 1.00 89.19 186 ARG A O 1
ATOM 1506 N N . ILE A 1 187 ? -11.361 -10.967 28.005 1.00 85.38 187 ILE A N 1
ATOM 1507 C CA . ILE A 1 187 ? -11.109 -12.038 27.027 1.00 85.38 187 ILE A CA 1
ATOM 1508 C C . ILE A 1 187 ? -10.151 -13.083 27.610 1.00 85.38 187 ILE A C 1
ATOM 1510 O O . ILE A 1 187 ? -10.392 -14.277 27.460 1.00 85.38 187 ILE A O 1
ATOM 1514 N N . ARG A 1 188 ? -9.084 -12.668 28.305 1.00 88.19 188 ARG A N 1
ATOM 1515 C CA . ARG A 1 188 ? -8.152 -13.601 28.960 1.00 88.19 188 ARG A CA 1
ATOM 1516 C C . ARG A 1 188 ? -8.846 -14.477 29.997 1.00 88.19 188 ARG A C 1
ATOM 1518 O O . ARG A 1 188 ? -8.607 -15.676 29.993 1.00 88.19 188 ARG A O 1
ATOM 1525 N N . ALA A 1 189 ? -9.708 -13.900 30.831 1.00 92.44 189 ALA A N 1
ATOM 1526 C CA . ALA A 1 189 ? -10.457 -14.647 31.838 1.00 92.44 189 ALA A CA 1
ATOM 1527 C C . ALA A 1 189 ? -11.459 -15.645 31.225 1.00 92.44 189 ALA A C 1
ATOM 1529 O O . ALA A 1 189 ? -11.700 -16.694 31.806 1.00 92.44 189 ALA A O 1
ATOM 1530 N N . GLU A 1 190 ? -12.024 -15.339 30.054 1.00 88.50 190 GLU A N 1
ATOM 1531 C CA . GLU A 1 190 ? -12.959 -16.222 29.336 1.00 88.50 190 GLU A CA 1
ATOM 1532 C C . GLU A 1 190 ? -12.269 -17.331 28.527 1.00 88.50 190 GLU A C 1
ATOM 1534 O O . GLU A 1 190 ? -12.925 -18.293 28.131 1.00 88.50 190 GLU A O 1
ATOM 1539 N N . THR A 1 191 ? -10.970 -17.187 28.243 1.00 79.94 191 THR A N 1
ATOM 1540 C CA . THR A 1 191 ? -10.204 -18.118 27.390 1.00 79.94 191 THR A CA 1
ATOM 1541 C C . THR A 1 191 ? -9.147 -18.922 28.167 1.00 79.94 191 THR A C 1
ATOM 1543 O O . THR A 1 191 ? -8.420 -19.701 27.550 1.00 79.94 191 THR A O 1
ATOM 1546 N N . ALA A 1 192 ? -9.030 -18.711 29.483 1.00 56.12 192 ALA A N 1
ATOM 1547 C CA . ALA A 1 192 ? -8.169 -19.468 30.398 1.00 56.12 192 ALA A CA 1
ATOM 1548 C C . ALA A 1 192 ? -8.923 -20.663 30.995 1.00 56.12 192 ALA A C 1
ATOM 1550 O O . ALA A 1 192 ? -8.286 -21.732 31.128 1.00 56.12 192 ALA A O 1
#

Organism: NCBI:txid2126335

Solvent-accessible surface area (backbone atoms only — not comparable to full-atom values): 11929 Å² total; per-residue (Å²): 108,72,46,57,76,70,69,74,40,96,60,82,83,71,84,42,73,34,64,64,57,89,80,77,58,56,68,66,57,54,75,75,31,72,38,82,45,70,57,72,72,72,67,64,46,100,79,38,54,56,82,71,71,50,60,43,70,74,42,69,67,45,77,37,75,57,33,51,65,54,78,46,69,62,46,53,52,48,50,64,47,32,62,71,28,47,77,47,73,40,57,97,53,52,62,38,98,85,72,48,69,50,90,78,80,85,87,77,83,83,59,67,67,56,36,35,74,74,62,80,33,76,87,81,81,89,82,86,84,84,68,76,55,51,49,30,45,45,84,90,76,72,46,76,45,80,42,52,45,71,59,50,53,54,43,52,75,74,30,73,65,54,51,53,28,39,72,65,16,67,64,44,44,48,51,53,50,54,52,50,50,54,50,51,53,52,51,50,69,77,73,110

Radius of gyration: 23.83 Å; Cα contacts (8 Å, |Δi|>4): 176; chains: 1; bounding box: 49×52×54 Å

Mean predicted aligned error: 11.27 Å

InterPro domains:
  IPR006935 Helicase/UvrB, N-terminal [PF04851] (20-95)
  IPR027417 P-loop containing nucleoside triphosphate hydrolase [G3DSA:3.40.50.300] (12-113)
  IPR027417 P-loop containing nucleoside triphosphate hydrolase [SSF52540] (24-125)

Sequence (192 aa):
MFYIKCGVLQGQPYPEPVEIRGTTTNRGDLDEAHVVITNIQQLQGQGNRWLAKLPPDYFDLILFDEGHHSVAETYENLKNKFSAARIVNFSATPLRADGQKMAGRVLYSYPIFRAIEEGYVKRLKALVLNPKTLKYVRREDDQEIEVPLDEVRRLGEEDADFRRSIVTSKETLTTIVDASIRELDRIRAETA

Foldseek 3Di:
DVCVVVVNDPDDDDFAEDEDDAPPDDVVSLVPGPYYDYDLVSCVDPPNCPLVPAQLCSAQEDEAEQLCVCPPPSNVSNCVSNVNHDYDYDHPPQQHPVRDGRDDDCPDDDDVVVCCVVPVDPDDDDDDDDDQWAWWADPVPRDIDIDGPVVLVVCCVVPPVSVVGRCVDPVSVVVVVVVVVVVVVVVVVVVD

Secondary structure (DSSP, 8-state):
-HHHHTTS-SSSPPPPEEE--TT---HHHHHT-SEEE--GGGGTSTT-HHHHHS-TTS-SEEEETTGGGTTSHHHHHHHHHTTTSEEEE--S--B-TTSPBPSS-------HHHHHHTTSSPPP-------SEEEEEETTTTEEEEEEHHHHHHHHHH-HHHHHHHHH-HHHHHHHHHHHHHHHHHHHHHH-

Nearest PDB structures (foldseek):
  9c5q-assembly1_A  TM=6.057E-01  e=4.360E-02  Homo sapiens
  6qws-assembly1_A  TM=6.033E-01  e=5.645E-02  Thermochaetoides thermophila
  5m59-assembly3_G  TM=5.799E-01  e=7.797E-02  Thermochaetoides thermophila
  6qv4-assembly1_A  TM=6.453E-01  e=2.660E-01  Thermochaetoides thermophila
  6qv3-assembly1_A  TM=6.507E-01  e=3.444E-01  Thermochaetoides thermophila